Protein AF-0000000084345369 (afdb_homodimer)

Solvent-accessible surface area (backbone atoms only — not comparable to full-atom values): 13793 Å² total; per-residue (Å²): 125,84,72,87,48,38,33,32,24,93,82,71,55,31,24,33,35,44,76,34,81,66,79,72,72,44,30,36,92,88,35,71,42,41,74,62,70,63,39,68,72,66,88,53,90,66,31,53,35,50,36,78,45,79,55,98,72,31,41,37,36,31,27,11,92,52,76,33,64,25,41,86,89,40,24,52,45,35,39,34,40,37,32,70,45,40,32,36,41,37,56,53,54,58,78,43,75,53,57,54,57,43,45,75,48,100,63,44,78,44,30,38,35,34,34,29,78,76,79,42,40,18,28,31,75,54,128,126,83,72,87,48,39,34,33,26,91,82,73,54,32,22,34,35,45,76,35,81,66,79,72,72,43,29,36,92,89,35,70,42,41,74,63,69,63,39,68,72,67,89,52,91,66,33,52,32,50,36,77,46,79,54,97,73,31,42,37,36,31,28,10,93,53,76,32,64,26,42,87,91,40,24,53,45,36,37,35,40,36,31,70,45,41,32,37,42,37,57,54,54,57,77,42,75,53,54,54,57,42,45,74,48,99,63,44,80,44,32,38,35,34,32,30,79,77,78,42,41,17,29,31,74,55,128

Radius of gyration: 18.15 Å; Cα contacts (8 Å, |Δi|>4): 662; chains: 2; bounding box: 48×52×38 Å

Structure (mmCIF, N/CA/C/O backbone):
data_AF-0000000084345369-model_v1
#
loop_
_entity.id
_entity.type
_entity.pdbx_description
1 polymer Desulfoferrodoxin
#
loop_
_atom_site.group_PDB
_atom_site.id
_atom_site.type_symbol
_atom_site.label_atom_id
_atom_site.label_alt_id
_atom_site.label_comp_id
_atom_site.label_asym_id
_atom_site.label_entity_id
_atom_site.label_seq_id
_atom_site.pdbx_PDB_ins_code
_atom_site.Cartn_x
_atom_site.Cartn_y
_atom_site.Cartn_z
_atom_site.occupancy
_atom_site.B_iso_or_equiv
_atom_site.auth_seq_id
_atom_site.auth_comp_id
_atom_site.auth_asym_id
_atom_site.auth_atom_id
_atom_site.pdbx_PDB_model_num
ATOM 1 N N . MET A 1 1 ? -1.072 9.859 -12.82 1 64.44 1 MET A N 1
ATOM 2 C CA . MET A 1 1 ? -1.285 8.594 -12.125 1 64.44 1 MET A CA 1
ATOM 3 C C . MET A 1 1 ? 0.03 8.039 -11.586 1 64.44 1 MET A C 1
ATOM 5 O O . MET A 1 1 ? 1.067 8.148 -12.242 1 64.44 1 MET A O 1
ATOM 9 N N . HIS A 1 2 ? -0.057 7.68 -10.312 1 81.5 2 HIS A N 1
ATOM 10 C CA . HIS A 1 2 ? 1.149 7.109 -9.719 1 81.5 2 HIS A CA 1
ATOM 11 C C . HIS A 1 2 ? 1.437 5.723 -10.281 1 81.5 2 HIS A C 1
ATOM 13 O O . HIS A 1 2 ? 0.518 4.922 -10.469 1 81.5 2 HIS A O 1
ATOM 19 N N . GLU A 1 3 ? 2.625 5.543 -10.68 1 90.19 3 GLU A N 1
ATOM 20 C CA . GLU A 1 3 ? 3.018 4.25 -11.234 1 90.19 3 GLU A CA 1
ATOM 21 C C . GLU A 1 3 ? 3.146 3.197 -10.141 1 90.19 3 GLU A C 1
ATOM 23 O O . GLU A 1 3 ? 3.809 3.428 -9.125 1 90.19 3 GLU A O 1
ATOM 28 N N . LEU A 1 4 ? 2.469 2.113 -10.344 1 97.12 4 LEU A N 1
ATOM 29 C CA . LEU A 1 4 ? 2.525 1 -9.406 1 97.12 4 LEU A CA 1
ATOM 30 C C . LEU A 1 4 ? 3.729 0.108 -9.688 1 97.12 4 LEU A C 1
ATOM 32 O O . LEU A 1 4 ? 3.801 -0.528 -10.742 1 97.12 4 LEU A O 1
ATOM 36 N N . LYS A 1 5 ? 4.703 0.068 -8.75 1 97.75 5 LYS A N 1
ATOM 37 C CA . LYS A 1 5 ? 5.914 -0.728 -8.93 1 97.75 5 LYS A CA 1
ATOM 38 C C . LYS A 1 5 ? 6.27 -1.48 -7.648 1 97.75 5 LYS A C 1
ATOM 40 O O . LYS A 1 5 ? 6.391 -0.877 -6.578 1 97.75 5 LYS A O 1
ATOM 45 N N . PHE A 1 6 ? 6.43 -2.76 -7.797 1 98.62 6 PHE A N 1
ATOM 46 C CA . PHE A 1 6 ? 6.945 -3.607 -6.73 1 98.62 6 PHE A CA 1
ATOM 47 C C . PHE A 1 6 ? 8.383 -4.027 -7.016 1 98.62 6 PHE A C 1
ATOM 49 O O . PHE A 1 6 ? 8.727 -4.348 -8.156 1 98.62 6 PHE A O 1
ATOM 56 N N . TYR A 1 7 ? 9.219 -4 -5.973 1 98.75 7 TYR A N 1
ATOM 57 C CA . TYR A 1 7 ? 10.594 -4.465 -6.113 1 98.75 7 TYR A CA 1
ATOM 58 C C . TYR A 1 7 ? 10.938 -5.492 -5.043 1 98.75 7 TYR A C 1
ATOM 60 O O . TYR A 1 7 ? 10.375 -5.469 -3.947 1 98.75 7 TYR A O 1
ATOM 68 N N . VAL A 1 8 ? 11.867 -6.355 -5.348 1 98.75 8 VAL A N 1
ATOM 69 C CA . VAL A 1 8 ? 12.25 -7.422 -4.434 1 98.75 8 VAL A CA 1
ATOM 70 C C . VAL A 1 8 ? 13.766 -7.602 -4.445 1 98.75 8 VAL A C 1
ATOM 72 O O . VAL A 1 8 ? 14.414 -7.367 -5.469 1 98.75 8 VAL A O 1
ATOM 75 N N . CYS A 1 9 ? 14.312 -7.84 -3.365 1 98.69 9 CYS A N 1
ATOM 76 C CA . CYS A 1 9 ? 15.68 -8.344 -3.291 1 98.69 9 CYS A CA 1
ATOM 77 C C . CYS A 1 9 ? 15.711 -9.867 -3.375 1 98.69 9 CYS A C 1
ATOM 79 O O . CYS A 1 9 ? 15.125 -10.547 -2.529 1 98.69 9 CYS A O 1
ATOM 81 N N . LYS A 1 10 ? 16.344 -10.414 -4.262 1 97.38 10 LYS A N 1
ATOM 82 C CA . LYS A 1 10 ? 16.359 -11.859 -4.477 1 97.38 10 LYS A CA 1
ATOM 83 C C . LYS A 1 10 ? 17.219 -12.562 -3.438 1 97.38 10 LYS A C 1
ATOM 85 O O . LYS A 1 10 ? 17.156 -13.789 -3.305 1 97.38 10 LYS A O 1
ATOM 90 N N . HIS A 1 11 ? 17.984 -11.75 -2.705 1 98.25 11 HIS A N 1
ATOM 91 C CA . HIS A 1 11 ? 18.891 -12.328 -1.718 1 98.25 11 HIS A CA 1
ATOM 92 C C . HIS A 1 11 ? 18.188 -12.508 -0.372 1 98.25 11 HIS A C 1
ATOM 94 O O . HIS A 1 11 ? 18.188 -13.602 0.188 1 98.25 11 HIS A O 1
ATOM 100 N N . CYS A 1 12 ? 17.625 -11.492 0.169 1 98.44 12 CYS A N 1
ATOM 101 C CA . CYS A 1 12 ? 17.094 -11.562 1.529 1 98.44 12 CYS A CA 1
ATOM 102 C C . CYS A 1 12 ? 15.578 -11.625 1.527 1 98.44 12 CYS A C 1
ATOM 104 O O . CYS A 1 12 ? 14.961 -11.93 2.551 1 98.44 12 CYS A O 1
ATOM 106 N N . GLY A 1 13 ? 14.875 -11.211 0.388 1 97.81 13 GLY A N 1
ATOM 107 C CA . GLY A 1 13 ? 13.43 -11.305 0.277 1 97.81 13 GLY A CA 1
ATOM 108 C C . GLY A 1 13 ? 12.719 -10 0.603 1 97.81 13 GLY A C 1
ATOM 109 O O . GLY A 1 13 ? 11.492 -9.93 0.551 1 97.81 13 GLY A O 1
ATOM 110 N N . ASN A 1 14 ? 13.523 -8.938 0.947 1 98.56 14 ASN A N 1
ATOM 111 C CA . ASN A 1 14 ? 12.867 -7.641 1.07 1 98.56 14 ASN A CA 1
ATOM 112 C C . ASN A 1 14 ? 12 -7.332 -0.147 1 98.56 14 ASN A C 1
ATOM 114 O O . ASN A 1 14 ? 12.414 -7.566 -1.284 1 98.56 14 ASN A O 1
ATOM 118 N N . MET A 1 15 ? 10.844 -6.902 0.118 1 98.75 15 MET A N 1
ATOM 119 C CA . MET A 1 15 ? 9.93 -6.48 -0.941 1 98.75 15 MET A CA 1
ATOM 120 C C . MET A 1 15 ? 9.305 -5.129 -0.614 1 98.75 15 MET A C 1
ATOM 122 O O . MET A 1 15 ? 8.859 -4.902 0.512 1 98.75 15 MET A O 1
ATOM 126 N N . VAL A 1 16 ? 9.273 -4.25 -1.644 1 98.75 16 VAL A N 1
ATOM 127 C CA . VAL A 1 16 ? 8.758 -2.91 -1.37 1 98.75 16 VAL A CA 1
ATOM 128 C C . VAL A 1 16 ? 7.785 -2.496 -2.471 1 98.75 16 VAL A C 1
ATOM 130 O O . VAL A 1 16 ? 7.871 -2.982 -3.6 1 98.75 16 VAL A O 1
ATOM 133 N N . LEU A 1 17 ? 6.875 -1.647 -2.098 1 98.75 17 LEU A N 1
ATOM 134 C CA . LEU A 1 17 ? 6.023 -0.864 -2.988 1 98.75 17 LEU A CA 1
ATOM 135 C C . LEU A 1 17 ? 6.5 0.584 -3.059 1 98.75 17 LEU A C 1
ATOM 137 O O . LEU A 1 17 ? 6.688 1.229 -2.025 1 98.75 17 LEU A O 1
ATOM 141 N N . PHE A 1 18 ? 6.738 1.094 -4.238 1 98.5 18 PHE A N 1
ATOM 142 C CA . PHE A 1 18 ? 7.098 2.502 -4.363 1 98.5 18 PHE A CA 1
ATOM 143 C C . PHE A 1 18 ? 5.879 3.391 -4.148 1 98.5 18 PHE A C 1
ATOM 145 O O . PHE A 1 18 ? 4.887 3.281 -4.871 1 98.5 18 PHE A O 1
ATOM 152 N N . ILE A 1 19 ? 5.969 4.23 -3.166 1 98.38 19 ILE A N 1
ATOM 153 C CA . ILE A 1 19 ? 4.957 5.266 -2.959 1 98.38 19 ILE A CA 1
ATOM 154 C C . ILE A 1 19 ? 5.289 6.488 -3.812 1 98.38 19 ILE A C 1
ATOM 156 O O . ILE A 1 19 ? 4.398 7.102 -4.402 1 98.38 19 ILE A O 1
ATOM 160 N N . LYS A 1 20 ? 6.52 6.844 -3.842 1 97.81 20 LYS A N 1
ATOM 161 C CA . LYS A 1 20 ? 7.074 7.844 -4.75 1 97.81 20 LYS A CA 1
ATOM 162 C C . LYS A 1 20 ? 8.328 7.32 -5.445 1 97.81 20 LYS A C 1
ATOM 164 O O . LYS A 1 20 ? 9.281 6.91 -4.781 1 97.81 20 LYS A O 1
ATOM 169 N N . ASN A 1 21 ? 8.32 7.371 -6.746 1 97.56 21 ASN A N 1
ATOM 170 C CA . ASN A 1 21 ? 9.438 6.887 -7.551 1 97.56 21 ASN A CA 1
ATOM 171 C C . ASN A 1 21 ? 10.141 8.031 -8.273 1 97.56 21 ASN A C 1
ATOM 173 O O . ASN A 1 21 ? 9.594 8.609 -9.211 1 97.56 21 ASN A O 1
ATOM 177 N N . SER A 1 22 ? 11.352 8.297 -7.859 1 96.75 22 SER A N 1
ATOM 178 C CA . SER A 1 22 ? 12.109 9.383 -8.461 1 96.75 22 SER A CA 1
ATOM 179 C C . SER A 1 22 ? 13 8.875 -9.594 1 96.75 22 SER A C 1
ATOM 181 O O . SER A 1 22 ? 13.742 9.648 -10.203 1 96.75 22 SER A O 1
ATOM 183 N N . GLY A 1 23 ? 13 7.582 -9.781 1 96.38 23 GLY A N 1
ATOM 184 C CA . GLY A 1 23 ? 13.742 7.008 -10.891 1 96.38 23 GLY A CA 1
ATOM 185 C C . GLY A 1 23 ? 15.109 6.492 -10.492 1 96.38 23 GLY A C 1
ATOM 186 O O . GLY A 1 23 ? 15.836 5.926 -11.32 1 96.38 23 GLY A O 1
ATOM 187 N N . VAL A 1 24 ? 15.531 6.664 -9.297 1 98 24 VAL A N 1
ATOM 188 C CA . VAL A 1 24 ? 16.828 6.18 -8.812 1 98 24 VAL A CA 1
ATOM 189 C C . VAL A 1 24 ? 16.688 4.742 -8.32 1 98 24 VAL A C 1
ATOM 191 O O . VAL A 1 24 ? 15.805 4.441 -7.512 1 98 24 VAL A O 1
ATOM 194 N N . PRO A 1 25 ? 17.531 3.922 -8.734 1 98.31 25 PRO A N 1
ATOM 195 C CA . PRO A 1 25 ? 17.453 2.531 -8.281 1 98.31 25 PRO A CA 1
ATOM 196 C C . PRO A 1 25 ? 17.734 2.375 -6.793 1 98.31 25 PRO A C 1
ATOM 198 O O . PRO A 1 25 ? 18.594 3.072 -6.254 1 98.31 25 PRO A O 1
ATOM 201 N N . ILE A 1 26 ? 17.031 1.487 -6.164 1 98.62 26 ILE A N 1
ATOM 202 C CA . ILE A 1 26 ? 17.297 1.199 -4.758 1 98.62 26 ILE A CA 1
ATOM 203 C C . ILE A 1 26 ? 18.094 -0.102 -4.641 1 98.62 26 ILE A C 1
ATOM 205 O O . ILE A 1 26 ? 17.891 -1.033 -5.426 1 98.62 26 ILE A O 1
ATOM 209 N N . VAL A 1 27 ? 18.984 -0.14 -3.648 1 98.88 27 VAL A N 1
ATOM 210 C CA . VAL A 1 27 ? 19.938 -1.231 -3.467 1 98.88 27 VAL A CA 1
ATOM 211 C C . VAL A 1 27 ? 19.625 -1.972 -2.166 1 98.88 27 VAL A C 1
ATOM 213 O O . VAL A 1 27 ? 19.328 -1.349 -1.146 1 98.88 27 VAL A O 1
ATOM 216 N N . CYS A 1 28 ? 19.656 -3.279 -2.174 1 98.75 28 CYS A N 1
ATOM 217 C CA . CYS A 1 28 ? 19.578 -4.184 -1.031 1 98.75 28 CYS A CA 1
ATOM 218 C C . CYS A 1 28 ? 20.562 -5.336 -1.178 1 98.75 28 CYS A C 1
ATOM 220 O O . CYS A 1 28 ? 20.656 -5.938 -2.248 1 98.75 28 CYS A O 1
ATOM 222 N N . CYS A 1 29 ? 21.281 -5.609 -0.115 1 98.56 29 CYS A N 1
ATOM 223 C CA . CYS A 1 29 ? 22.266 -6.684 -0.079 1 98.56 29 CYS A CA 1
ATOM 224 C C . CYS A 1 29 ? 23.328 -6.492 -1.161 1 98.56 29 CYS A C 1
ATOM 226 O O . CYS A 1 29 ? 23.766 -7.461 -1.786 1 98.56 29 CYS A O 1
ATOM 228 N N . GLY A 1 30 ? 23.547 -5.266 -1.492 1 97.94 30 GLY A N 1
ATOM 229 C CA . GLY A 1 30 ? 24.672 -4.953 -2.369 1 97.94 30 GLY A CA 1
ATOM 230 C C . GLY A 1 30 ? 24.297 -4.957 -3.84 1 97.94 30 GLY A C 1
ATOM 231 O O . GLY A 1 30 ? 25.141 -4.715 -4.703 1 97.94 30 GLY A O 1
ATOM 232 N N . GLU A 1 31 ? 23.094 -5.191 -4.152 1 98.5 31 GLU A N 1
ATOM 233 C CA . GLU A 1 31 ? 22.641 -5.227 -5.539 1 98.5 31 GLU A CA 1
ATOM 234 C C . GLU A 1 31 ? 21.359 -4.41 -5.727 1 98.5 31 GLU A C 1
ATOM 236 O O . GLU A 1 31 ? 20.625 -4.168 -4.77 1 98.5 31 GLU A O 1
ATOM 241 N N . ASN A 1 32 ? 21.141 -4 -6.957 1 98.69 32 ASN A N 1
ATOM 242 C CA . ASN A 1 32 ? 19.859 -3.373 -7.262 1 98.69 32 ASN A CA 1
ATOM 243 C C . ASN A 1 32 ? 18.688 -4.316 -6.984 1 98.69 32 ASN A C 1
ATOM 245 O O . ASN A 1 32 ? 18.734 -5.488 -7.359 1 98.69 32 ASN A O 1
ATOM 249 N N . MET A 1 33 ? 17.75 -3.787 -6.285 1 98.81 33 MET A N 1
ATOM 250 C CA . MET A 1 33 ? 16.516 -4.574 -6.188 1 98.81 33 MET A CA 1
ATOM 251 C C . MET A 1 33 ? 15.875 -4.738 -7.559 1 98.81 33 MET A C 1
ATOM 253 O O . MET A 1 33 ? 16.078 -3.912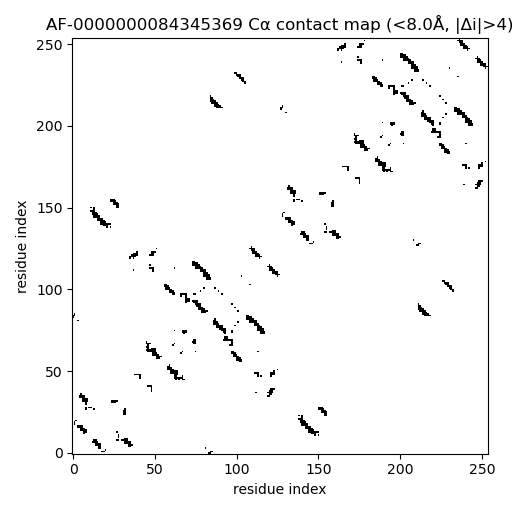 -8.445 1 98.81 33 MET A O 1
ATOM 257 N N . VAL A 1 34 ? 15.078 -5.785 -7.719 1 98.56 34 VAL A N 1
ATOM 258 C CA . VAL A 1 34 ? 14.516 -6.133 -9.016 1 98.56 34 VAL A CA 1
ATOM 259 C C . VAL A 1 34 ? 13.023 -5.797 -9.039 1 98.56 34 VAL A C 1
ATOM 261 O O . VAL A 1 34 ? 12.297 -6.125 -8.102 1 98.56 34 VAL A O 1
ATOM 264 N N . GLU A 1 35 ? 12.609 -5.137 -10.141 1 98.31 35 GLU A N 1
ATOM 265 C CA . GLU A 1 35 ? 11.18 -4.879 -10.312 1 98.31 35 GLU A CA 1
ATOM 266 C C . GLU A 1 35 ? 10.406 -6.18 -10.523 1 98.31 35 GLU A C 1
ATOM 268 O O . GLU A 1 35 ? 10.836 -7.039 -11.297 1 98.31 35 GLU A O 1
ATOM 273 N N . LEU A 1 36 ? 9.359 -6.348 -9.789 1 97.94 36 LEU A N 1
ATOM 274 C CA . LEU A 1 36 ? 8.438 -7.441 -10.078 1 97.94 36 LEU A CA 1
ATOM 275 C C . LEU A 1 36 ? 7.508 -7.078 -11.234 1 97.94 36 LEU A C 1
ATOM 277 O O . LEU A 1 36 ? 6.723 -6.133 -11.125 1 97.94 36 LEU A O 1
ATOM 281 N N . VAL A 1 37 ? 7.555 -7.836 -12.289 1 96.62 37 VAL A N 1
ATOM 282 C CA . VAL A 1 37 ? 6.699 -7.617 -13.453 1 96.62 37 VAL A CA 1
ATOM 283 C C . VAL A 1 37 ? 5.613 -8.695 -13.5 1 96.62 37 VAL A C 1
ATOM 285 O O . VAL A 1 37 ? 5.918 -9.891 -13.477 1 96.62 37 VAL A O 1
ATOM 288 N N . ALA A 1 38 ? 4.41 -8.219 -13.609 1 96.38 38 ALA A N 1
ATOM 289 C CA . ALA A 1 38 ? 3.277 -9.133 -13.5 1 96.38 38 ALA A CA 1
ATOM 290 C C . ALA A 1 38 ? 3.072 -9.906 -14.805 1 96.38 38 ALA A C 1
ATOM 292 O O . ALA A 1 38 ? 3.209 -9.336 -15.891 1 96.38 38 ALA A O 1
ATOM 293 N N . ASP A 1 39 ? 2.734 -11.133 -14.641 1 91.31 39 ASP A N 1
ATOM 294 C CA . ASP A 1 39 ? 2.238 -11.945 -15.75 1 91.31 39 ASP A CA 1
ATOM 295 C C . ASP A 1 39 ? 0.712 -11.992 -15.75 1 91.31 39 ASP A C 1
ATOM 297 O O . ASP A 1 39 ? 0.081 -11.93 -14.695 1 91.31 39 ASP A O 1
ATOM 301 N N . SER A 1 40 ? 0.136 -12.055 -16.953 1 85 40 SER A N 1
ATOM 302 C CA . SER A 1 40 ? -1.321 -12.062 -17.047 1 85 40 SER A CA 1
ATOM 303 C C . SER A 1 40 ? -1.832 -13.344 -17.688 1 85 40 SER A C 1
ATOM 305 O O . SER A 1 40 ? -3.041 -13.531 -17.844 1 85 40 SER A O 1
ATOM 307 N N . THR A 1 41 ? -0.904 -14.164 -18.094 1 80.81 41 THR A N 1
ATOM 308 C CA . THR A 1 41 ? -1.308 -15.422 -18.719 1 80.81 41 THR A CA 1
ATOM 309 C C . THR A 1 41 ? -0.662 -16.609 -18.016 1 80.81 41 THR A C 1
ATOM 311 O O . THR A 1 41 ? 0.54 -16.594 -17.734 1 80.81 41 THR A O 1
ATOM 314 N N . ASP A 1 42 ? -1.609 -17.453 -17.641 1 72.94 42 ASP A N 1
ATOM 315 C CA . ASP A 1 42 ? -1.14 -18.625 -16.922 1 72.94 42 ASP A CA 1
ATOM 316 C C . ASP A 1 42 ? -1.063 -19.844 -17.844 1 72.94 42 ASP A C 1
ATOM 318 O O . ASP A 1 42 ? -2.092 -20.344 -18.297 1 72.94 42 ASP A O 1
ATOM 322 N N . ALA A 1 43 ? 0.106 -20.25 -18.156 1 68.06 43 ALA A N 1
ATOM 323 C CA . ALA A 1 43 ? 0.26 -21.438 -19 1 68.06 43 ALA A CA 1
ATOM 324 C C . ALA A 1 43 ? 0.47 -22.688 -18.141 1 68.06 43 ALA A C 1
ATOM 326 O O . ALA A 1 43 ? 0.397 -23.812 -18.641 1 68.06 43 ALA A O 1
ATOM 327 N N . SER A 1 44 ? 0.428 -22.5 -16.922 1 68.31 44 SER A N 1
ATOM 328 C CA . SER A 1 44 ? 0.741 -23.625 -16.047 1 68.31 44 SER A CA 1
ATOM 329 C C . SER A 1 44 ? -0.525 -24.344 -15.609 1 68.31 44 SER A C 1
ATOM 331 O O . SER A 1 44 ? -1.637 -23.875 -15.859 1 68.31 44 SER A O 1
ATOM 333 N N . ILE A 1 45 ? -0.327 -25.469 -15.125 1 70.19 45 ILE A N 1
ATOM 334 C CA . ILE A 1 45 ? -1.415 -26.234 -14.531 1 70.19 45 ILE A CA 1
ATOM 335 C C . ILE A 1 45 ? -2.033 -25.453 -13.383 1 70.19 45 ILE A C 1
ATOM 337 O O . ILE A 1 45 ? -3.258 -25.344 -13.281 1 70.19 45 ILE A O 1
ATOM 341 N N . GLU A 1 46 ? -1.125 -24.953 -12.602 1 75.06 46 GLU A N 1
ATOM 342 C CA . GLU A 1 46 ? -1.623 -24.078 -11.539 1 75.06 46 GLU A CA 1
ATOM 343 C C . GLU A 1 46 ? -1.978 -22.703 -12.078 1 75.06 46 GLU A C 1
ATOM 345 O O . GLU A 1 46 ? -1.256 -22.156 -12.906 1 75.06 46 GLU A O 1
ATOM 350 N N . LYS A 1 47 ? -3.146 -22.297 -11.555 1 87.81 47 LYS A N 1
ATOM 351 C CA . LYS A 1 47 ? -3.631 -21 -12.031 1 87.81 47 LYS A CA 1
ATOM 352 C C . LYS A 1 47 ? -3.285 -19.891 -11.047 1 87.81 47 LYS A C 1
ATOM 354 O O . LYS A 1 47 ? -3.434 -20.047 -9.836 1 87.81 47 LYS A O 1
ATOM 359 N N . HIS A 1 48 ? -2.828 -18.75 -11.523 1 94.75 48 HIS A N 1
ATOM 360 C CA . HIS A 1 48 ? -2.357 -17.656 -10.688 1 94.75 48 HIS A CA 1
ATOM 361 C C . HIS A 1 48 ? -3.123 -16.359 -10.969 1 94.75 48 HIS A C 1
ATOM 363 O O . HIS A 1 48 ? -3.102 -15.43 -10.172 1 94.75 48 HIS A O 1
ATOM 369 N N . VAL A 1 49 ? -3.703 -16.266 -12.125 1 96.69 49 VAL A N 1
ATOM 370 C CA . VAL A 1 49 ? -4.336 -15.023 -12.539 1 96.69 49 VAL A CA 1
ATOM 371 C C . VAL A 1 49 ? -5.57 -14.766 -11.68 1 96.69 49 VAL A C 1
ATOM 373 O O . VAL A 1 49 ? -6.402 -15.656 -11.492 1 96.69 49 VAL A O 1
ATOM 376 N N . PRO A 1 50 ? -5.715 -13.664 -11.125 1 97.81 50 PRO A N 1
ATOM 377 C CA . PRO A 1 50 ? -6.895 -13.359 -10.312 1 97.81 50 PRO A CA 1
ATOM 378 C C . PRO A 1 50 ? -8.203 -13.531 -11.086 1 97.81 50 PRO A C 1
ATOM 380 O O . PRO A 1 50 ? -8.312 -13.07 -12.227 1 97.81 50 PRO A O 1
ATOM 383 N N . ASP A 1 51 ? -9.117 -14.211 -10.539 1 97.19 51 ASP A N 1
ATOM 384 C CA . ASP A 1 51 ? -10.508 -14.273 -10.984 1 97.19 51 ASP A CA 1
ATOM 385 C C . ASP A 1 51 ? -11.367 -13.273 -10.219 1 97.19 51 ASP A C 1
ATOM 387 O O . ASP A 1 51 ? -11.531 -13.398 -9 1 97.19 51 ASP A O 1
ATOM 391 N N . ILE A 1 52 ? -11.969 -12.305 -10.93 1 97.81 52 ILE A N 1
ATOM 392 C CA . ILE A 1 52 ? -12.594 -11.156 -10.273 1 97.81 52 ILE A CA 1
ATOM 393 C C . ILE A 1 52 ? -14.094 -11.172 -10.531 1 97.81 52 ILE A C 1
ATOM 395 O O . ILE A 1 52 ? -14.539 -11.289 -11.68 1 97.81 52 ILE A O 1
ATOM 399 N N . LYS A 1 53 ? -14.82 -11.078 -9.5 1 97.44 53 LYS A N 1
ATOM 400 C CA . LYS A 1 53 ? -16.266 -10.922 -9.562 1 97.44 53 LYS A CA 1
ATOM 401 C C . LYS A 1 53 ? -16.719 -9.703 -8.758 1 97.44 53 LYS A C 1
ATOM 403 O O . LYS A 1 53 ? -16.344 -9.539 -7.598 1 97.44 53 LYS A O 1
ATOM 408 N N . ILE A 1 54 ? -17.531 -8.859 -9.383 1 97 54 ILE A N 1
ATOM 409 C CA . ILE A 1 54 ? -18.047 -7.676 -8.695 1 97 54 ILE A CA 1
ATOM 410 C C . ILE A 1 54 ? -19.547 -7.824 -8.453 1 97 54 ILE A C 1
ATOM 412 O O . ILE A 1 54 ? -20.328 -7.953 -9.406 1 97 54 ILE A O 1
ATOM 416 N N . GLU A 1 55 ? -19.828 -7.836 -7.211 1 96.19 55 GLU A N 1
ATOM 417 C CA . GLU A 1 55 ? -21.234 -7.969 -6.809 1 96.19 55 GLU A CA 1
ATOM 418 C C . GLU A 1 55 ? -21.594 -6.969 -5.715 1 96.19 55 GLU A C 1
ATOM 420 O O . GLU A 1 55 ? -20.953 -6.938 -4.66 1 96.19 55 GLU A O 1
ATOM 425 N N . ASP A 1 56 ? -22.672 -6.125 -5.914 1 94 56 ASP A N 1
ATOM 426 C CA . ASP A 1 56 ? -23.188 -5.184 -4.93 1 94 56 ASP A CA 1
ATOM 427 C C . ASP A 1 56 ? -22.078 -4.293 -4.379 1 94 56 ASP A C 1
ATOM 429 O O . ASP A 1 56 ? -21.938 -4.141 -3.164 1 94 56 ASP A O 1
ATOM 433 N N . GLY A 1 57 ? -21.125 -3.92 -5.176 1 92.94 57 GLY A N 1
ATOM 434 C CA . GLY A 1 57 ? -20.078 -2.979 -4.801 1 92.94 57 GLY A CA 1
ATOM 435 C C . GLY A 1 57 ? -18.875 -3.648 -4.18 1 92.94 57 GLY A C 1
ATOM 436 O O . GLY A 1 57 ? -17.922 -2.973 -3.783 1 92.94 57 GLY A O 1
ATOM 437 N N . VAL A 1 58 ? -18.984 -4.949 -4.09 1 97.69 58 VAL A N 1
ATOM 438 C CA . VAL A 1 58 ? -17.875 -5.695 -3.512 1 97.69 58 VAL A CA 1
ATOM 439 C C . VAL A 1 58 ? -17.094 -6.402 -4.617 1 97.69 58 VAL A C 1
ATOM 441 O O . VAL A 1 58 ? -17.688 -7.008 -5.512 1 97.69 58 VAL A O 1
ATOM 444 N N . ILE A 1 59 ? -15.789 -6.281 -4.586 1 98.5 59 ILE A N 1
ATOM 445 C CA . ILE A 1 59 ? -14.875 -6.926 -5.523 1 98.5 59 ILE A CA 1
ATOM 446 C C . ILE A 1 59 ? -14.352 -8.227 -4.922 1 98.5 59 ILE A C 1
ATOM 448 O O . ILE A 1 59 ? -13.469 -8.211 -4.062 1 98.5 59 ILE A O 1
ATOM 452 N N . HIS A 1 60 ? -14.914 -9.312 -5.348 1 98.5 60 HIS A N 1
ATOM 453 C CA . HIS A 1 60 ? -14.461 -10.617 -4.891 1 98.5 60 HIS A CA 1
ATOM 454 C C . HIS A 1 60 ? -13.336 -11.148 -5.773 1 98.5 60 HIS A C 1
ATOM 456 O O . HIS A 1 60 ? -13.469 -11.188 -7 1 98.5 60 HIS A O 1
ATOM 462 N N . VAL A 1 61 ? -12.242 -11.562 -5.109 1 98.62 61 VAL A N 1
ATOM 463 C CA . VAL A 1 61 ? -11.078 -12.016 -5.855 1 98.62 61 VAL A CA 1
ATOM 464 C C . VAL A 1 61 ? -10.695 -13.422 -5.418 1 98.62 61 VAL A C 1
ATOM 466 O O . VAL A 1 61 ? -10.516 -13.688 -4.227 1 98.62 61 VAL A O 1
ATOM 469 N N . GLN A 1 62 ? -10.633 -14.281 -6.312 1 98.31 62 GLN A N 1
ATOM 470 C CA . GLN A 1 62 ? -10.039 -15.602 -6.133 1 98.31 62 GLN A CA 1
ATOM 471 C C . GLN A 1 62 ? -8.812 -15.781 -7.027 1 98.31 62 GLN A C 1
ATOM 473 O O . GLN A 1 62 ? -8.844 -15.406 -8.203 1 98.31 62 GLN A O 1
ATOM 478 N N . ILE A 1 63 ? -7.754 -16.297 -6.43 1 98.12 63 ILE A N 1
ATOM 479 C CA . ILE A 1 63 ? -6.57 -16.469 -7.27 1 98.12 63 ILE A CA 1
ATOM 480 C C . ILE A 1 63 ? -6.605 -17.844 -7.941 1 98.12 63 ILE A C 1
ATOM 482 O O . ILE A 1 63 ? -6.492 -18.875 -7.273 1 98.12 63 ILE A O 1
ATOM 486 N N . GLY A 1 64 ? -6.797 -17.719 -9.281 1 95.19 64 GLY A N 1
ATOM 487 C CA . GLY A 1 64 ? -6.93 -18.906 -10.102 1 95.19 64 GLY A CA 1
ATOM 488 C C . GLY A 1 64 ? -8.367 -19.266 -10.422 1 95.19 64 GLY A C 1
ATOM 489 O O . GLY A 1 64 ? -9.234 -19.219 -9.547 1 95.19 64 GLY A O 1
ATOM 490 N N . SER A 1 65 ? -8.602 -19.609 -11.711 1 89.69 65 SER A N 1
ATOM 491 C CA . SER A 1 65 ? -9.914 -20.172 -12.023 1 89.69 65 SER A CA 1
ATOM 492 C C . SER A 1 65 ? -10.188 -21.422 -11.195 1 89.69 65 SER A C 1
ATOM 494 O O . SER A 1 65 ? -11.328 -21.688 -10.812 1 89.69 65 SER A O 1
ATOM 496 N N . THR A 1 66 ? -9.133 -22.172 -11.055 1 92 66 THR A N 1
ATOM 497 C CA . THR A 1 66 ? -9.055 -23.141 -9.969 1 92 66 THR A CA 1
ATOM 498 C C . THR A 1 66 ? -8.18 -22.625 -8.836 1 92 66 THR A C 1
ATOM 500 O O . THR A 1 66 ? -7.098 -22.094 -9.07 1 92 66 THR A O 1
ATOM 503 N N . PRO A 1 67 ? -8.695 -22.797 -7.652 1 95.44 67 PRO A N 1
ATOM 504 C CA . PRO A 1 67 ? -7.977 -22.156 -6.535 1 95.44 67 PRO A CA 1
ATOM 505 C C . PRO A 1 67 ? -6.508 -22.562 -6.48 1 95.44 67 PRO A C 1
ATOM 507 O O . PRO A 1 67 ? -6.188 -23.75 -6.496 1 95.44 67 PRO A O 1
ATOM 510 N N . HIS A 1 68 ? -5.688 -21.609 -6.461 1 97.06 68 HIS A N 1
ATOM 511 C CA . HIS A 1 68 ? -4.254 -21.812 -6.309 1 97.06 68 HIS A CA 1
ATOM 512 C C . HIS A 1 68 ? -3.934 -22.547 -5.012 1 97.06 68 HIS A C 1
ATOM 514 O O . HIS A 1 68 ? -4.598 -22.328 -3.994 1 97.06 68 HIS A O 1
ATOM 520 N N . PRO A 1 69 ? -2.873 -23.344 -4.988 1 96.38 69 PRO A N 1
ATOM 521 C CA . PRO A 1 69 ? -2.453 -23.984 -3.738 1 96.38 69 PRO A CA 1
ATOM 522 C C . PRO A 1 69 ? -2.146 -22.969 -2.633 1 96.38 69 PRO A C 1
ATOM 524 O O . PRO A 1 69 ? -1.639 -21.875 -2.912 1 96.38 69 PRO A O 1
ATOM 527 N N . MET A 1 70 ? -2.35 -23.344 -1.35 1 98.44 70 MET A N 1
ATOM 528 C CA . MET A 1 70 ? -2.119 -22.5 -0.186 1 98.44 70 MET A CA 1
ATOM 529 C C . MET A 1 70 ? -1.454 -23.281 0.939 1 98.44 70 MET A C 1
ATOM 531 O O . MET A 1 70 ? -1.802 -23.109 2.109 1 98.44 70 MET A O 1
ATOM 535 N N . ILE A 1 71 ? -0.539 -23.953 0.556 1 97.88 71 ILE A N 1
ATOM 536 C CA . ILE A 1 71 ? 0.241 -24.641 1.569 1 97.88 71 ILE A CA 1
ATOM 537 C C . ILE A 1 71 ? 1.444 -23.797 1.973 1 97.88 71 ILE A C 1
ATOM 539 O O . ILE A 1 71 ? 1.832 -22.875 1.251 1 97.88 71 ILE A O 1
ATOM 543 N N . GLU A 1 72 ? 2.08 -24.047 3.066 1 98 72 GLU A N 1
ATOM 544 C CA . GLU A 1 72 ? 3.146 -23.219 3.641 1 98 72 GLU A CA 1
ATOM 545 C C . GLU A 1 72 ? 4.285 -23.031 2.645 1 98 72 GLU A C 1
ATOM 547 O O . GLU A 1 72 ? 4.859 -21.938 2.562 1 98 72 GLU A O 1
ATOM 552 N N . GLU A 1 73 ? 4.551 -24.078 1.855 1 97.56 73 GLU A N 1
ATOM 553 C CA . GLU A 1 73 ? 5.684 -24.031 0.935 1 97.56 73 GLU A CA 1
ATOM 554 C C . GLU A 1 73 ? 5.316 -23.297 -0.355 1 97.56 73 GLU A C 1
ATOM 556 O O . GLU A 1 73 ? 6.199 -22.906 -1.122 1 97.56 73 GLU A O 1
ATOM 561 N N . HIS A 1 74 ? 4.066 -23.203 -0.625 1 97.12 74 HIS A N 1
ATOM 562 C CA . HIS A 1 74 ? 3.568 -22.641 -1.874 1 97.12 74 HIS A CA 1
ATOM 563 C C . HIS A 1 74 ? 2.197 -22 -1.682 1 97.12 74 HIS A C 1
ATOM 565 O O . HIS A 1 74 ? 1.191 -22.703 -1.56 1 97.12 74 HIS A O 1
ATOM 571 N N . TYR A 1 75 ? 2.152 -20.656 -1.646 1 98.12 75 TYR A N 1
ATOM 572 C CA . TYR A 1 75 ? 0.873 -19.984 -1.432 1 98.12 75 TYR A CA 1
ATOM 573 C C . TYR A 1 75 ? 0.903 -18.562 -1.966 1 98.12 75 TYR A C 1
ATOM 575 O O . TYR A 1 75 ? 1.971 -18.031 -2.291 1 98.12 75 TYR A O 1
ATOM 583 N N . ILE A 1 76 ? -0.251 -17.984 -2.17 1 98.44 76 ILE A N 1
ATOM 584 C CA . ILE A 1 76 ? -0.4 -16.562 -2.465 1 98.44 76 ILE A CA 1
ATOM 585 C C . ILE A 1 76 ? -0.146 -15.75 -1.202 1 98.44 76 ILE A C 1
ATOM 587 O O . ILE A 1 76 ? -0.87 -15.883 -0.213 1 98.44 76 ILE A O 1
ATOM 591 N N . VAL A 1 77 ? 0.812 -14.906 -1.289 1 98.56 77 VAL A N 1
ATOM 592 C CA . VAL A 1 77 ? 1.271 -14.203 -0.095 1 98.56 77 VAL A CA 1
ATOM 593 C C . VAL A 1 77 ? 0.431 -12.945 0.121 1 98.56 77 VAL A C 1
ATOM 595 O O . VAL A 1 77 ? 0.073 -12.617 1.254 1 98.56 77 VAL A O 1
ATOM 598 N N . TRP A 1 78 ? 0.178 -12.227 -0.892 1 98.75 78 TRP A N 1
ATOM 599 C CA . TRP A 1 78 ? -0.631 -11.016 -0.783 1 98.75 78 TRP A CA 1
ATOM 600 C C . TRP A 1 78 ? -1.353 -10.727 -2.094 1 98.75 78 TRP A C 1
ATOM 602 O O . TRP A 1 78 ? -0.972 -11.242 -3.148 1 98.75 78 TRP A O 1
ATOM 612 N N . ILE A 1 79 ? -2.449 -10.031 -2.01 1 98.88 79 ILE A N 1
ATOM 613 C CA . ILE A 1 79 ? -3.24 -9.508 -3.117 1 98.88 79 ILE A CA 1
ATOM 614 C C . ILE A 1 79 ? -3.311 -7.98 -3.023 1 98.88 79 ILE A C 1
ATOM 616 O O . ILE A 1 79 ? -3.477 -7.43 -1.933 1 98.88 79 ILE A O 1
ATOM 620 N N . TYR A 1 80 ? -3.102 -7.348 -4.145 1 98.88 80 TYR A N 1
ATOM 621 C CA . TYR A 1 80 ? -3.133 -5.895 -4.207 1 98.88 80 TYR A CA 1
ATOM 622 C C . TYR A 1 80 ? -4.164 -5.414 -5.223 1 98.88 80 TYR A C 1
ATOM 624 O O . TYR A 1 80 ? -4.141 -5.828 -6.387 1 98.88 80 TYR A O 1
ATOM 632 N N . LEU A 1 81 ? -5.105 -4.578 -4.785 1 98.88 81 LEU A N 1
ATOM 633 C CA . LEU A 1 81 ? -6.027 -3.895 -5.688 1 98.88 81 LEU A CA 1
ATOM 634 C C . LEU A 1 81 ? -5.496 -2.518 -6.07 1 98.88 81 LEU A C 1
ATOM 636 O O . LEU A 1 81 ? -5.348 -1.645 -5.211 1 98.88 81 LEU A O 1
ATOM 640 N N . GLN A 1 82 ? -5.191 -2.346 -7.281 1 98.69 82 GLN A N 1
ATOM 641 C CA . GLN A 1 82 ? -4.848 -1.027 -7.805 1 98.69 82 GLN A CA 1
ATOM 642 C C . GLN A 1 82 ? -6.105 -0.2 -8.07 1 98.69 82 GLN A C 1
ATOM 644 O O . GLN A 1 82 ? -7.07 -0.697 -8.656 1 98.69 82 GLN A O 1
ATOM 649 N N . THR A 1 83 ? -6.086 1.026 -7.609 1 98.44 83 THR A N 1
ATOM 650 C CA . THR A 1 83 ? -7.172 1.953 -7.906 1 98.44 83 THR A CA 1
ATOM 651 C C . THR A 1 83 ? -6.633 3.221 -8.562 1 98.44 83 THR A C 1
ATOM 653 O O . THR A 1 83 ? -5.422 3.404 -8.672 1 98.44 83 THR A O 1
ATOM 656 N N . GLU A 1 84 ? -7.48 4.051 -9.039 1 97.75 84 GLU A N 1
ATOM 657 C CA . GLU A 1 84 ? -7.098 5.316 -9.664 1 97.75 84 GLU A CA 1
ATOM 658 C C . GLU A 1 84 ? -6.324 6.199 -8.695 1 97.75 84 GLU A C 1
ATOM 660 O O . GLU A 1 84 ? -5.414 6.926 -9.094 1 97.75 84 GLU A O 1
ATOM 665 N N . LYS A 1 85 ? -6.664 6.145 -7.402 1 97.62 85 LYS A N 1
ATOM 666 C CA . LYS A 1 85 ? -6.09 7.07 -6.426 1 97.62 85 LYS A CA 1
ATOM 667 C C . LYS A 1 85 ? -5.059 6.371 -5.547 1 97.62 85 LYS A C 1
ATOM 669 O O . LYS A 1 85 ? -4.586 6.941 -4.562 1 97.62 85 LYS A O 1
ATOM 674 N N . GLY A 1 86 ? -4.766 5.109 -5.793 1 98.38 86 GLY A N 1
ATOM 675 C CA . GLY A 1 86 ? -3.842 4.359 -4.961 1 98.38 86 GLY A CA 1
ATOM 676 C C . GLY A 1 86 ? -4.055 2.857 -5.035 1 98.38 86 GLY A C 1
ATOM 677 O O . GLY A 1 86 ? -4.008 2.271 -6.121 1 98.38 86 GLY A O 1
ATOM 678 N N . GLY A 1 87 ? -4.387 2.305 -3.789 1 98.62 87 GLY A N 1
ATOM 679 C CA . GLY A 1 87 ? -4.621 0.869 -3.816 1 98.62 87 GLY A CA 1
ATOM 680 C C . GLY A 1 87 ? -4.809 0.27 -2.436 1 98.62 87 GLY A C 1
ATOM 681 O O . GLY A 1 87 ? -4.832 0.993 -1.438 1 98.62 87 GLY A O 1
ATOM 682 N N . GLN A 1 88 ? -5.078 -1.043 -2.422 1 98.88 88 GLN A N 1
ATOM 683 C CA . GLN A 1 88 ? -5.324 -1.8 -1.198 1 98.88 88 GLN A CA 1
ATOM 684 C C . GLN A 1 88 ? -4.492 -3.078 -1.166 1 98.88 88 GLN A C 1
ATOM 686 O O . GLN A 1 88 ? -4.465 -3.832 -2.141 1 98.88 88 GLN A O 1
ATOM 691 N N . LEU A 1 89 ? -3.832 -3.291 -0.078 1 98.81 89 LEU A N 1
ATOM 692 C CA . LEU A 1 89 ? -3.01 -4.477 0.13 1 98.81 89 LEU A CA 1
ATOM 693 C C . LEU A 1 89 ? -3.629 -5.387 1.186 1 98.81 89 LEU A C 1
ATOM 695 O O . LEU A 1 89 ? -4.023 -4.926 2.258 1 98.81 89 LEU A O 1
ATOM 699 N N . LYS A 1 90 ? -3.783 -6.668 0.886 1 98.75 90 LYS A N 1
ATOM 700 C CA . LYS A 1 90 ? -4.184 -7.668 1.872 1 98.75 90 LYS A CA 1
ATOM 701 C C . LYS A 1 90 ? -3.242 -8.867 1.849 1 98.75 90 LYS A C 1
ATOM 703 O O . LYS A 1 90 ? -3.023 -9.469 0.796 1 98.75 90 LYS A O 1
ATOM 708 N N . TYR A 1 91 ? -2.77 -9.156 2.986 1 98.69 91 TYR A N 1
ATOM 709 C CA . TYR A 1 91 ? -1.96 -10.359 3.139 1 98.69 91 TYR A CA 1
ATOM 710 C C . TYR A 1 91 ? -2.842 -11.586 3.332 1 98.69 91 TYR A C 1
ATOM 712 O O . TYR A 1 91 ? -3.908 -11.508 3.943 1 98.69 91 TYR A O 1
ATOM 720 N N . LEU A 1 92 ? -2.395 -12.711 2.797 1 98.38 92 LEU A N 1
ATOM 721 C CA . LEU A 1 92 ? -3.041 -14 3.031 1 98.38 92 LEU A CA 1
ATOM 722 C C . LEU A 1 92 ? -2.145 -14.914 3.857 1 98.38 92 LEU A C 1
ATOM 724 O O . LEU A 1 92 ? -0.974 -14.602 4.086 1 98.38 92 LEU A O 1
ATOM 728 N N . ASN A 1 93 ? -2.709 -15.961 4.32 1 97.5 93 ASN A N 1
ATOM 729 C CA . ASN A 1 93 ? -1.986 -16.984 5.086 1 97.5 93 ASN A CA 1
ATOM 730 C C . ASN A 1 93 ? -2.096 -18.359 4.434 1 97.5 93 ASN A C 1
ATOM 732 O O . ASN A 1 93 ? -3.125 -18.688 3.842 1 97.5 93 ASN A O 1
ATOM 736 N N . PRO A 1 94 ? -1.026 -19.078 4.586 1 98.06 94 PRO A N 1
ATOM 737 C CA . PRO A 1 94 ? -1.167 -20.453 4.121 1 98.06 94 PRO A CA 1
ATOM 738 C C . PRO A 1 94 ? -2.301 -21.203 4.824 1 98.06 94 PRO A C 1
ATOM 740 O O . PRO A 1 94 ? -2.717 -20.812 5.918 1 98.06 94 PRO A O 1
ATOM 743 N N . ASN A 1 95 ? -2.822 -22.188 4.148 1 97.75 95 ASN A N 1
ATOM 744 C CA . ASN A 1 95 ? -3.873 -23.062 4.676 1 97.75 95 ASN A CA 1
ATOM 745 C C . ASN A 1 95 ? -5.211 -22.328 4.75 1 97.75 95 ASN A C 1
ATOM 747 O O . ASN A 1 95 ? -6.09 -22.719 5.523 1 97.75 95 ASN A O 1
ATOM 751 N N . LYS A 1 96 ? -5.371 -21.266 4.156 1 97.62 96 LYS A N 1
ATOM 752 C CA . LYS A 1 96 ? -6.621 -20.562 3.908 1 97.62 96 LYS A CA 1
ATOM 753 C C . LYS A 1 96 ? -6.891 -20.422 2.412 1 97.62 96 LYS A C 1
ATOM 755 O O . LYS A 1 96 ? -5.996 -20.641 1.594 1 97.62 96 LYS A O 1
ATOM 760 N N . GLU A 1 97 ? -8.086 -20.156 2.09 1 97.88 97 GLU A N 1
ATOM 761 C CA . GLU A 1 97 ? -8.422 -20.016 0.676 1 97.88 97 GLU A CA 1
ATOM 762 C C . GLU A 1 97 ? -7.699 -18.828 0.049 1 97.88 97 GLU A C 1
ATOM 764 O O . GLU A 1 97 ? -7.535 -17.797 0.688 1 97.88 97 GLU A O 1
ATOM 769 N N . PRO A 1 98 ? -7.277 -19.016 -1.127 1 98.38 98 PRO A N 1
ATOM 770 C CA . PRO A 1 98 ? -6.605 -17.922 -1.828 1 98.38 98 PRO A CA 1
ATOM 771 C C . PRO A 1 98 ? -7.586 -16.875 -2.367 1 98.38 98 PRO A C 1
ATOM 773 O O . PRO A 1 98 ? -7.609 -16.609 -3.572 1 98.38 98 PRO A O 1
ATOM 776 N N . LYS A 1 99 ? -8.344 -16.281 -1.52 1 98.44 99 LYS A N 1
ATOM 777 C CA . LYS A 1 99 ? -9.352 -15.305 -1.913 1 98.44 99 LYS A CA 1
ATOM 778 C C . LYS A 1 99 ? -9.445 -14.164 -0.897 1 98.44 99 LYS A C 1
ATOM 780 O O . LYS A 1 99 ? -9.016 -14.312 0.248 1 98.44 99 LYS A O 1
ATOM 785 N N . THR A 1 100 ? -9.922 -13.102 -1.291 1 98.5 100 THR A N 1
ATOM 786 C CA . THR A 1 100 ? -10.258 -11.961 -0.451 1 98.5 100 THR A CA 1
ATOM 787 C C . THR A 1 100 ? -11.273 -11.055 -1.144 1 98.5 100 THR A C 1
ATOM 789 O O . THR A 1 100 ? -11.75 -11.375 -2.232 1 98.5 100 THR A O 1
ATOM 792 N N . SER A 1 101 ? -11.703 -10.008 -0.47 1 98.81 101 SER A N 1
ATOM 793 C CA . SER A 1 101 ? -12.633 -9.047 -1.051 1 98.81 101 SER A CA 1
ATOM 794 C C . SER A 1 101 ? -12.211 -7.609 -0.75 1 98.81 101 SER A C 1
ATOM 796 O O . SER A 1 101 ? -11.555 -7.352 0.259 1 98.81 101 SER A O 1
ATOM 798 N N . PHE A 1 102 ? -12.562 -6.789 -1.625 1 98.69 102 PHE A N 1
ATOM 799 C CA . PHE A 1 102 ? -12.312 -5.363 -1.484 1 98.69 102 PHE A CA 1
ATOM 800 C C . PHE A 1 102 ? -13.586 -4.559 -1.716 1 98.69 102 PHE A C 1
ATOM 802 O O . PHE A 1 102 ? -14.508 -5.035 -2.375 1 98.69 102 PHE A O 1
ATOM 809 N N . THR A 1 103 ? -13.641 -3.443 -1.148 1 98 103 THR A N 1
ATOM 810 C CA . THR A 1 103 ? -14.609 -2.396 -1.472 1 98 103 THR A CA 1
ATOM 811 C C . THR A 1 103 ? -13.906 -1.053 -1.647 1 98 103 THR A C 1
ATOM 813 O O . THR A 1 103 ? -12.852 -0.812 -1.052 1 98 103 THR A O 1
ATOM 816 N N . VAL A 1 104 ? -14.453 -0.297 -2.561 1 97 104 VAL A N 1
ATOM 817 C CA . VAL A 1 104 ? -13.852 1.004 -2.848 1 97 104 VAL A CA 1
ATOM 818 C C . VAL A 1 104 ? -14.891 2.105 -2.623 1 97 104 VAL A C 1
ATOM 820 O O . VAL A 1 104 ? -16.078 1.921 -2.91 1 97 104 VAL A O 1
ATOM 823 N N . VAL A 1 105 ? -14.422 3.207 -2.1 1 96.75 105 VAL A N 1
ATOM 824 C CA . VAL A 1 105 ? -15.281 4.379 -1.94 1 96.75 105 VAL A CA 1
ATOM 825 C C . VAL A 1 105 ? -14.57 5.613 -2.504 1 96.75 105 VAL A C 1
ATOM 827 O O . VAL A 1 105 ? -13.367 5.785 -2.318 1 96.75 105 VAL A O 1
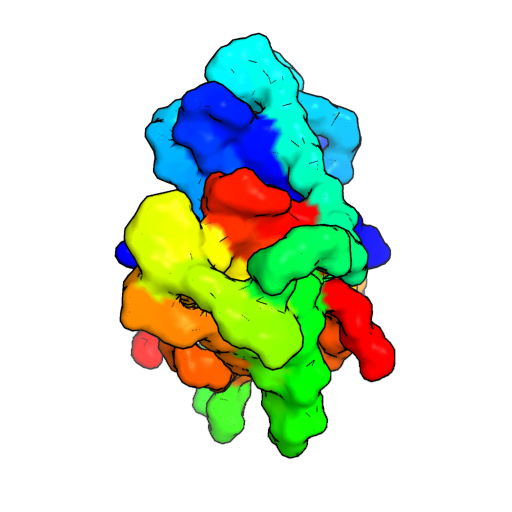ATOM 830 N N . ASP A 1 106 ? -15.281 6.414 -3.316 1 93.75 106 ASP A N 1
ATOM 831 C CA . ASP A 1 106 ? -14.766 7.617 -3.957 1 93.75 106 ASP A CA 1
ATOM 832 C C . ASP A 1 106 ? -13.484 7.316 -4.734 1 93.75 106 ASP A C 1
ATOM 834 O O . ASP A 1 106 ? -12.508 8.062 -4.645 1 93.75 106 ASP A O 1
ATOM 838 N N . ASP A 1 107 ? -13.461 6.23 -5.398 1 96.5 107 ASP A N 1
ATOM 839 C CA . ASP A 1 107 ? -12.312 5.719 -6.148 1 96.5 107 ASP A CA 1
ATOM 840 C C . ASP A 1 107 ? -12.758 4.703 -7.199 1 96.5 107 ASP A C 1
ATOM 842 O O . ASP A 1 107 ? -13.938 4.363 -7.281 1 96.5 107 ASP A O 1
ATOM 846 N N . LYS A 1 108 ? -11.844 4.297 -8.078 1 96.94 108 LYS A N 1
ATOM 847 C CA . LYS A 1 108 ? -12.156 3.348 -9.133 1 96.94 108 LYS A CA 1
ATOM 848 C C . LYS A 1 108 ? -11.133 2.217 -9.188 1 96.94 108 LYS A C 1
ATOM 850 O O . LYS A 1 108 ? -9.93 2.465 -9.297 1 96.94 108 LYS A O 1
ATOM 855 N N . PRO A 1 109 ? -11.664 1.003 -9.039 1 98.12 109 PRO A N 1
ATOM 856 C CA . PRO A 1 109 ? -10.734 -0.122 -9.18 1 98.12 109 PRO A CA 1
ATOM 857 C C . PRO A 1 109 ? -10.219 -0.293 -10.609 1 98.12 109 PRO A C 1
ATOM 859 O O . PRO A 1 109 ? -10.969 -0.088 -11.562 1 98.12 109 PRO A O 1
ATOM 862 N N . LEU A 1 110 ? -8.93 -0.674 -10.758 1 98.31 110 LEU A N 1
ATOM 863 C CA . LEU A 1 110 ? -8.328 -0.761 -12.078 1 98.31 110 LEU A CA 1
ATOM 864 C C . LEU A 1 110 ? -7.828 -2.176 -12.359 1 98.31 110 LEU A C 1
ATOM 866 O O . LEU A 1 110 ? -8.031 -2.703 -13.453 1 98.31 110 LEU A O 1
ATOM 870 N N . ALA A 1 111 ? -7.137 -2.828 -11.398 1 98.38 111 ALA A N 1
ATOM 871 C CA . ALA A 1 111 ? -6.512 -4.133 -11.602 1 98.38 111 ALA A CA 1
ATOM 872 C C . ALA A 1 111 ? -6.242 -4.82 -10.266 1 98.38 111 ALA A C 1
ATOM 874 O O . ALA A 1 111 ? -6.215 -4.168 -9.219 1 98.38 111 ALA A O 1
ATOM 875 N N . VAL A 1 112 ? -6.121 -6.074 -10.32 1 98.69 112 VAL A N 1
ATOM 876 C CA . VAL A 1 112 ? -5.75 -6.867 -9.156 1 98.69 112 VAL A CA 1
ATOM 877 C C . VAL A 1 112 ? -4.422 -7.578 -9.414 1 98.69 112 VAL A C 1
ATOM 879 O O . VAL A 1 112 ? -4.223 -8.164 -10.477 1 98.69 112 VAL A O 1
ATOM 882 N N . TYR A 1 113 ? -3.539 -7.473 -8.453 1 98.69 113 TYR A N 1
ATOM 883 C CA . TYR A 1 113 ? -2.262 -8.18 -8.461 1 98.69 113 TYR A CA 1
ATOM 884 C C . TYR A 1 113 ? -2.227 -9.258 -7.383 1 98.69 113 TYR A C 1
ATOM 886 O O . TYR A 1 113 ? -2.857 -9.109 -6.332 1 98.69 113 TYR A O 1
ATOM 894 N N . ALA A 1 114 ? -1.533 -10.297 -7.656 1 98.69 114 ALA A N 1
ATOM 895 C CA . ALA A 1 114 ? -1.323 -11.367 -6.688 1 98.69 114 ALA A CA 1
ATOM 896 C C . ALA A 1 114 ? 0.12 -11.867 -6.719 1 98.69 114 ALA A C 1
ATOM 898 O O . ALA A 1 114 ? 0.679 -12.094 -7.793 1 98.69 114 ALA A O 1
ATOM 899 N N . TYR A 1 115 ? 0.689 -12.055 -5.574 1 98.56 115 TYR A N 1
ATOM 900 C CA . TYR A 1 115 ? 2.068 -12.523 -5.492 1 98.56 115 TYR A CA 1
ATOM 901 C C . TYR A 1 115 ? 2.133 -13.922 -4.898 1 98.56 115 TYR A C 1
ATOM 903 O O . TYR A 1 115 ? 1.724 -14.133 -3.752 1 98.56 115 TYR A O 1
ATOM 911 N N . CYS A 1 116 ? 2.59 -14.859 -5.637 1 97.56 116 CYS A N 1
ATOM 912 C CA . CYS A 1 116 ? 2.885 -16.219 -5.211 1 97.56 116 CYS A CA 1
ATOM 913 C C . CYS A 1 116 ? 4.34 -16.359 -4.789 1 97.56 116 CYS A C 1
ATOM 915 O O . CYS A 1 116 ? 5.246 -15.961 -5.523 1 97.56 116 CYS A O 1
ATOM 917 N N . ASN A 1 117 ? 4.543 -17.016 -3.664 1 96.94 117 ASN A N 1
ATOM 918 C CA . ASN A 1 117 ? 5.902 -17.078 -3.135 1 96.94 117 ASN A CA 1
ATOM 919 C C . ASN A 1 117 ? 6.828 -17.875 -4.039 1 96.94 117 ASN A C 1
ATOM 921 O O . ASN A 1 117 ? 8.047 -17.688 -4.02 1 96.94 117 ASN A O 1
ATOM 925 N N . ILE A 1 118 ? 6.285 -18.672 -4.906 1 95.69 118 ILE A N 1
ATOM 926 C CA . ILE A 1 118 ? 7.121 -19.531 -5.738 1 95.69 118 ILE A CA 1
ATOM 927 C C . ILE A 1 118 ? 7.094 -19.031 -7.184 1 95.69 118 ILE A C 1
ATOM 929 O O . ILE A 1 118 ? 8.102 -19.109 -7.891 1 95.69 118 ILE A O 1
ATOM 933 N N . HIS A 1 119 ? 5.934 -18.438 -7.672 1 95.19 119 HIS A N 1
ATOM 934 C CA . HIS A 1 119 ? 5.801 -18.203 -9.109 1 95.19 119 HIS A CA 1
ATOM 935 C C . HIS A 1 119 ? 5.734 -16.719 -9.43 1 95.19 119 HIS A C 1
ATOM 937 O O . HIS A 1 119 ? 5.555 -16.344 -10.586 1 95.19 119 HIS A O 1
ATOM 943 N N . GLY A 1 120 ? 5.84 -15.898 -8.383 1 96.12 120 GLY A N 1
ATOM 944 C CA . GLY A 1 120 ? 5.996 -14.477 -8.672 1 96.12 120 GLY A CA 1
ATOM 945 C C . GLY A 1 120 ? 4.672 -13.742 -8.781 1 96.12 120 GLY A C 1
ATOM 946 O O . GLY A 1 120 ? 3.713 -14.07 -8.078 1 96.12 120 GLY A O 1
ATOM 947 N N . LEU A 1 121 ? 4.684 -12.656 -9.547 1 97.88 121 LEU A N 1
ATOM 948 C CA . LEU A 1 121 ? 3.586 -11.695 -9.57 1 97.88 121 LEU A CA 1
ATOM 949 C C . LEU A 1 121 ? 2.67 -11.945 -10.766 1 97.88 121 LEU A C 1
ATOM 951 O O . LEU A 1 121 ? 3.145 -12.188 -11.875 1 97.88 121 LEU A O 1
ATOM 955 N N . TRP A 1 122 ? 1.384 -11.812 -10.516 1 97.62 122 TRP A N 1
ATOM 956 C CA . TRP A 1 122 ? 0.349 -11.984 -11.531 1 97.62 122 TRP A CA 1
ATOM 957 C C . TRP A 1 122 ? -0.654 -10.836 -11.484 1 97.62 122 TRP A C 1
ATOM 959 O O . TRP A 1 122 ? -0.769 -10.148 -10.469 1 97.62 122 TRP A O 1
ATOM 969 N N . LYS A 1 123 ? -1.377 -10.664 -12.586 1 97.5 123 LYS A N 1
ATOM 970 C CA . LYS A 1 123 ? -2.266 -9.508 -12.656 1 97.5 123 LYS A CA 1
ATOM 971 C C . LYS A 1 123 ? -3.484 -9.805 -13.523 1 97.5 123 LYS A C 1
ATOM 973 O O 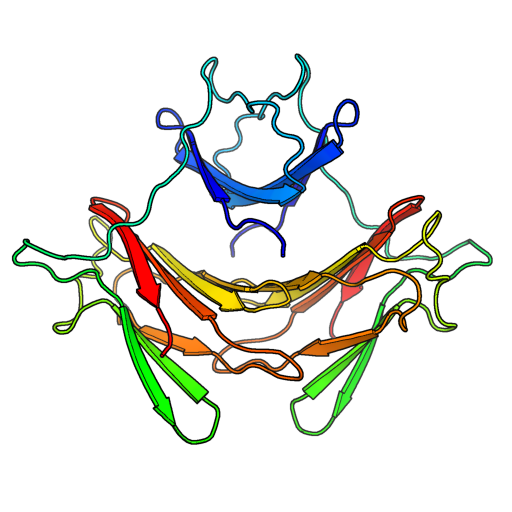. LYS A 1 123 ? -3.385 -10.531 -14.516 1 97.5 123 LYS A O 1
ATOM 978 N N . ALA A 1 124 ? -4.562 -9.25 -13.141 1 97.31 124 ALA A N 1
ATOM 979 C CA . ALA A 1 124 ? -5.754 -9.156 -13.984 1 97.31 124 ALA A CA 1
ATOM 980 C C . ALA A 1 124 ? -6.328 -7.742 -13.969 1 97.31 124 ALA A C 1
ATOM 982 O O . ALA A 1 124 ? -6.453 -7.129 -12.906 1 97.31 124 ALA A O 1
ATOM 983 N N . ASP A 1 125 ? -6.734 -7.25 -15.125 1 97.12 125 ASP A N 1
ATOM 984 C CA . ASP A 1 125 ? -7.371 -5.941 -15.211 1 97.12 125 ASP A CA 1
ATOM 985 C C . ASP A 1 125 ? -8.859 -6.031 -14.875 1 97.12 125 ASP A C 1
ATOM 987 O O . ASP A 1 125 ? -9.508 -7.039 -15.164 1 97.12 125 ASP A O 1
ATOM 991 N N . ILE A 1 126 ? -9.281 -4.977 -14.188 1 96.19 126 ILE A N 1
ATOM 992 C CA . ILE A 1 126 ? -10.719 -4.875 -13.969 1 96.19 126 ILE A CA 1
ATOM 993 C C . ILE A 1 126 ? -11.383 -4.164 -15.148 1 96.19 126 ILE A C 1
ATOM 995 O O . ILE A 1 126 ? -10.961 -3.068 -15.531 1 96.19 126 ILE A O 1
ATOM 999 N N . LYS A 1 127 ? -12.219 -4.891 -15.812 1 81.38 127 LYS A N 1
ATOM 1000 C CA . LYS A 1 127 ? -12.906 -4.379 -17 1 81.38 127 LYS A CA 1
ATOM 1001 C C . LYS A 1 127 ? -14.109 -3.529 -16.609 1 81.38 127 LYS A C 1
ATOM 1003 O O . LYS A 1 127 ? -14.742 -3.771 -15.57 1 81.38 127 LYS A O 1
ATOM 1008 N N . MET B 1 1 ? 1.432 -10.195 12.531 1 64.81 1 MET B N 1
ATOM 1009 C CA . MET B 1 1 ? 1.055 -8.938 11.891 1 64.81 1 MET B CA 1
ATOM 1010 C C . MET B 1 1 ? 2.242 -8.32 11.156 1 64.81 1 MET B C 1
ATOM 1012 O O . MET B 1 1 ? 3.375 -8.391 11.633 1 64.81 1 MET B O 1
ATOM 1016 N N . HIS B 1 2 ? 1.945 -7.961 9.914 1 81.5 2 HIS B N 1
ATOM 1017 C CA . HIS B 1 2 ? 3.016 -7.34 9.141 1 81.5 2 HIS B CA 1
ATOM 1018 C C . HIS B 1 2 ? 3.318 -5.938 9.656 1 81.5 2 HIS B C 1
ATOM 1020 O O . HIS B 1 2 ? 2.402 -5.18 9.984 1 81.5 2 HIS B O 1
ATOM 1026 N N . GLU B 1 3 ? 4.543 -5.699 9.852 1 90.25 3 GLU B N 1
ATOM 1027 C CA . GLU B 1 3 ? 4.953 -4.387 10.344 1 90.25 3 GLU B CA 1
ATOM 1028 C C . GLU B 1 3 ? 4.852 -3.33 9.242 1 90.25 3 GLU B C 1
ATOM 1030 O O . GLU B 1 3 ? 5.352 -3.533 8.133 1 90.25 3 GLU B O 1
ATOM 1035 N N . LEU B 1 4 ? 4.156 -2.283 9.555 1 97.19 4 LEU B N 1
ATOM 1036 C CA . LEU B 1 4 ? 4.004 -1.173 8.625 1 97.19 4 LEU B CA 1
ATOM 1037 C C . LEU B 1 4 ? 5.188 -0.217 8.719 1 97.19 4 LEU B C 1
ATOM 1039 O O . LEU B 1 4 ? 5.383 0.434 9.75 1 97.19 4 LEU B O 1
ATOM 1043 N N . LYS B 1 5 ? 6.004 -0.127 7.648 1 97.75 5 LYS B N 1
ATOM 1044 C CA . LYS B 1 5 ? 7.184 0.734 7.637 1 97.75 5 LYS B CA 1
ATOM 1045 C C . LYS B 1 5 ? 7.297 1.494 6.32 1 97.75 5 LYS B C 1
ATOM 1047 O O . LYS B 1 5 ? 7.293 0.889 5.246 1 97.75 5 LYS B O 1
ATOM 1052 N N . PHE B 1 6 ? 7.41 2.783 6.445 1 98.62 6 PHE B N 1
ATOM 1053 C CA . PHE B 1 6 ? 7.707 3.65 5.312 1 98.62 6 PHE B CA 1
ATOM 1054 C C . PHE B 1 6 ? 9.148 4.145 5.371 1 98.62 6 PHE B C 1
ATOM 1056 O O . PHE B 1 6 ? 9.648 4.488 6.445 1 98.62 6 PHE B O 1
ATOM 1063 N N . TYR B 1 7 ? 9.82 4.164 4.215 1 98.81 7 TYR B N 1
ATOM 1064 C CA . TYR B 1 7 ? 11.172 4.699 4.141 1 98.81 7 TYR B CA 1
ATOM 1065 C C . TYR B 1 7 ? 11.281 5.742 3.035 1 98.81 7 TYR B C 1
ATOM 1067 O O . TYR B 1 7 ? 10.555 5.688 2.041 1 98.81 7 TYR B O 1
ATOM 1075 N N . VAL B 1 8 ? 12.203 6.641 3.191 1 98.75 8 VAL B N 1
ATOM 1076 C CA . VAL B 1 8 ? 12.383 7.727 2.23 1 98.75 8 VAL B CA 1
ATOM 1077 C C . VAL B 1 8 ? 13.867 7.977 2.006 1 98.75 8 VAL B C 1
ATOM 1079 O O . VAL B 1 8 ? 14.688 7.777 2.912 1 98.75 8 VAL B O 1
ATOM 1082 N N . CYS B 1 9 ? 14.234 8.25 0.858 1 98.69 9 CYS B N 1
ATOM 1083 C CA . CYS B 1 9 ? 15.547 8.82 0.572 1 98.69 9 CYS B CA 1
ATOM 1084 C C . CYS B 1 9 ? 15.508 10.344 0.66 1 98.69 9 CYS B C 1
ATOM 1086 O O . CYS B 1 9 ? 14.766 10.992 -0.083 1 98.69 9 CYS B O 1
ATOM 1088 N N . LYS B 1 10 ? 16.234 10.914 1.433 1 97.38 10 LYS B N 1
ATOM 1089 C CA . LYS B 1 10 ? 16.203 12.359 1.655 1 97.38 10 LYS B CA 1
ATOM 1090 C C . LYS B 1 10 ? 16.859 13.109 0.498 1 97.38 10 LYS B C 1
ATOM 1092 O O . LYS B 1 10 ? 16.719 14.328 0.383 1 97.38 10 LYS B O 1
ATOM 1097 N N . HIS B 1 11 ? 17.547 12.336 -0.351 1 98.25 11 HIS B N 1
ATOM 1098 C CA . HIS B 1 11 ? 18.25 12.953 -1.465 1 98.25 11 HIS B CA 1
ATOM 1099 C C . HIS B 1 11 ? 17.344 13.086 -2.688 1 98.25 11 HIS B C 1
ATOM 1101 O O . HIS B 1 11 ? 17.188 14.18 -3.232 1 98.25 11 HIS B O 1
ATOM 1107 N N . CYS B 1 12 ? 16.766 12.047 -3.141 1 98.44 12 CYS B N 1
ATOM 1108 C CA . CYS B 1 12 ? 16.031 12.078 -4.402 1 98.44 12 CYS B CA 1
ATOM 1109 C C . CYS B 1 12 ? 14.531 12.07 -4.164 1 98.44 12 CYS B C 1
ATOM 1111 O O . CYS B 1 12 ? 13.75 12.336 -5.078 1 98.44 12 CYS B O 1
ATOM 1113 N N . GLY B 1 13 ? 14.031 11.625 -2.936 1 97.81 13 GLY B N 1
ATOM 1114 C CA . GLY B 1 13 ? 12.617 11.641 -2.604 1 97.81 13 GLY B CA 1
ATOM 1115 C C . GLY B 1 13 ? 11.93 10.305 -2.82 1 97.81 13 GLY B C 1
ATOM 1116 O O . GLY B 1 13 ? 10.734 10.172 -2.582 1 97.81 13 GLY B O 1
ATOM 1117 N N . ASN B 1 14 ? 12.719 9.273 -3.279 1 98.56 14 ASN B N 1
ATOM 1118 C CA . ASN B 1 14 ? 12.117 7.945 -3.305 1 98.56 14 ASN B CA 1
ATOM 1119 C C . ASN B 1 14 ? 11.469 7.602 -1.968 1 98.56 14 ASN B C 1
ATOM 1121 O O . ASN B 1 14 ? 12.039 7.863 -0.909 1 98.56 14 ASN B O 1
ATOM 1125 N N . MET B 1 15 ? 10.305 7.117 -2.047 1 98.69 15 MET B N 1
ATOM 1126 C CA . MET B 1 15 ? 9.594 6.656 -0.858 1 98.69 15 MET B CA 1
ATOM 1127 C C . MET B 1 15 ? 8.992 5.27 -1.086 1 98.69 15 MET B C 1
ATOM 1129 O O . MET B 1 15 ? 8.383 5.02 -2.125 1 98.69 15 MET B O 1
ATOM 1133 N N . VAL B 1 16 ? 9.164 4.391 -0.065 1 98.75 16 VAL B N 1
ATOM 1134 C CA . VAL B 1 16 ? 8.688 3.027 -0.26 1 98.75 16 VAL B CA 1
ATOM 1135 C C . VAL B 1 16 ? 7.922 2.566 0.978 1 98.75 16 VAL B C 1
ATOM 1137 O O . VAL B 1 16 ? 8.156 3.062 2.082 1 98.75 16 VAL B O 1
ATOM 1140 N N . LEU B 1 17 ? 7.008 1.668 0.742 1 98.75 17 LEU B N 1
ATOM 1141 C CA . LEU B 1 17 ? 6.352 0.844 1.752 1 98.75 17 LEU B CA 1
ATOM 1142 C C . LEU B 1 17 ? 6.906 -0.576 1.74 1 98.75 17 LEU B C 1
ATOM 1144 O O . LEU B 1 17 ? 6.961 -1.218 0.689 1 98.75 17 LEU B O 1
ATOM 1148 N N . PHE B 1 18 ? 7.359 -1.06 2.871 1 98.5 18 PHE B N 1
ATOM 1149 C CA . PHE B 1 18 ? 7.805 -2.447 2.934 1 98.5 18 PHE B CA 1
ATOM 1150 C C . PHE B 1 18 ? 6.613 -3.398 2.908 1 98.5 18 PHE B C 1
ATOM 1152 O O . PHE B 1 18 ? 5.742 -3.332 3.777 1 98.5 18 PHE B O 1
ATOM 1159 N N . ILE B 1 19 ? 6.59 -4.242 1.92 1 98.38 19 ILE B N 1
ATOM 1160 C CA . ILE B 1 19 ? 5.613 -5.328 1.866 1 98.38 19 ILE B CA 1
ATOM 1161 C C . ILE B 1 19 ? 6.137 -6.531 2.646 1 98.38 19 ILE B C 1
ATOM 1163 O O . ILE B 1 19 ? 5.383 -7.188 3.365 1 98.38 19 ILE B O 1
ATOM 1167 N N . LYS B 1 20 ? 7.375 -6.812 2.48 1 97.81 20 LYS B N 1
ATOM 1168 C CA . LYS B 1 20 ? 8.117 -7.781 3.285 1 97.81 20 LYS B CA 1
ATOM 1169 C C . LYS B 1 20 ? 9.438 -7.195 3.775 1 97.81 20 LYS B C 1
ATOM 1171 O O . LYS B 1 20 ? 10.25 -6.727 2.977 1 97.81 20 LYS B O 1
ATOM 1176 N N . ASN B 1 21 ? 9.641 -7.25 5.07 1 97.62 21 ASN B N 1
ATOM 1177 C CA . ASN B 1 21 ? 10.844 -6.703 5.691 1 97.62 21 ASN B CA 1
ATOM 1178 C C . ASN B 1 21 ? 11.719 -7.805 6.289 1 97.62 21 ASN B C 1
ATOM 1180 O O . ASN B 1 21 ? 11.352 -8.414 7.297 1 97.62 21 ASN B O 1
ATOM 1184 N N . SER B 1 22 ? 12.852 -8.008 5.703 1 96.81 22 SER B N 1
ATOM 1185 C CA . SER B 1 22 ? 13.758 -9.047 6.176 1 96.81 22 SER B CA 1
ATOM 1186 C C . SER B 1 22 ? 14.773 -8.484 7.16 1 96.81 22 SER B C 1
ATOM 1188 O O . SER B 1 22 ? 15.633 -9.219 7.66 1 96.81 22 SER B O 1
ATOM 1190 N N . GLY B 1 23 ? 14.742 -7.191 7.332 1 96.44 23 GLY B N 1
ATOM 1191 C CA . GLY B 1 23 ? 15.617 -6.57 8.32 1 96.44 23 GLY B CA 1
ATOM 1192 C C . GLY B 1 23 ? 16.875 -5.977 7.711 1 96.44 23 GLY B C 1
ATOM 1193 O O . GLY B 1 23 ? 17.672 -5.352 8.414 1 96.44 23 GLY B O 1
ATOM 1194 N N . VAL B 1 24 ? 17.125 -6.156 6.457 1 98 24 VAL B N 1
ATOM 1195 C CA . VAL B 1 24 ? 18.297 -5.609 5.781 1 98 24 VAL B CA 1
ATOM 1196 C C . VAL B 1 24 ? 18 -4.184 5.324 1 98 24 VAL B C 1
ATOM 1198 O O . VAL B 1 24 ? 16.984 -3.926 4.676 1 98 24 VAL B O 1
ATOM 1201 N N . PRO B 1 25 ? 18.859 -3.316 5.602 1 98.31 25 PRO B N 1
ATOM 1202 C CA . PRO B 1 25 ? 18.625 -1.933 5.176 1 98.31 25 PRO B CA 1
ATOM 1203 C C . PRO B 1 25 ? 18.672 -1.77 3.658 1 98.31 25 PRO B C 1
ATOM 1205 O O . PRO B 1 25 ? 19.469 -2.424 2.982 1 98.31 25 PRO B O 1
ATOM 1208 N N . ILE B 1 26 ? 17.828 -0.914 3.156 1 98.62 26 ILE B N 1
ATOM 1209 C CA . ILE B 1 26 ? 17.859 -0.617 1.729 1 98.62 26 ILE B CA 1
ATOM 1210 C C . ILE B 1 26 ? 18.547 0.721 1.491 1 98.62 26 ILE B C 1
ATOM 1212 O O . ILE B 1 26 ? 18.438 1.644 2.301 1 98.62 26 ILE B O 1
ATOM 1216 N N . VAL B 1 27 ? 19.281 0.795 0.362 1 98.88 27 VAL B N 1
ATOM 1217 C CA . VAL B 1 27 ? 20.125 1.933 0.035 1 98.88 27 VAL B CA 1
ATOM 1218 C C . VAL B 1 27 ? 19.578 2.65 -1.198 1 98.88 27 VAL B C 1
ATOM 1220 O O . VAL B 1 27 ? 19.156 2.006 -2.16 1 98.88 27 VAL B O 1
ATOM 1223 N N . CYS B 1 28 ? 19.531 3.953 -1.19 1 98.75 28 CYS B N 1
ATOM 1224 C CA . CYS B 1 28 ? 19.234 4.844 -2.303 1 98.75 28 CYS B CA 1
ATOM 1225 C C . CYS B 1 28 ? 20.172 6.047 -2.314 1 98.75 28 CYS B C 1
ATOM 1227 O O . CYS B 1 28 ? 20.406 6.664 -1.273 1 98.75 28 CYS B O 1
ATOM 1229 N N . CYS B 1 29 ? 20.703 6.355 -3.477 1 98.56 29 CYS B N 1
ATOM 1230 C CA . CYS B 1 29 ? 21.609 7.48 -3.666 1 98.56 29 CYS B CA 1
ATOM 1231 C C . CYS B 1 29 ? 22.828 7.352 -2.764 1 98.56 29 CYS B C 1
ATOM 1233 O O . CYS B 1 29 ? 23.312 8.344 -2.217 1 98.56 29 CYS B O 1
ATOM 1235 N N . GLY B 1 30 ? 23.172 6.141 -2.475 1 97.94 30 GLY B N 1
ATOM 1236 C CA . GLY B 1 30 ? 24.438 5.891 -1.785 1 97.94 30 GLY B CA 1
ATOM 1237 C C . GLY B 1 30 ? 24.297 5.883 -0.275 1 97.94 30 GLY B C 1
ATOM 1238 O O . GLY B 1 30 ? 25.281 5.688 0.443 1 97.94 30 GLY B O 1
ATOM 1239 N N . GLU B 1 31 ? 23.141 6.055 0.226 1 98.56 31 GLU B N 1
ATOM 1240 C CA . GLU B 1 31 ? 22.922 6.074 1.668 1 98.56 31 GLU B CA 1
ATOM 1241 C C . GLU B 1 31 ? 21.734 5.195 2.051 1 98.56 31 GLU B C 1
ATOM 1243 O O . GLU B 1 31 ? 20.859 4.914 1.219 1 98.56 31 GLU B O 1
ATOM 1248 N N . ASN B 1 32 ? 21.719 4.773 3.301 1 98.69 32 ASN B N 1
ATOM 1249 C CA . ASN B 1 32 ? 20.547 4.082 3.805 1 98.69 32 ASN B CA 1
ATOM 1250 C C . ASN B 1 32 ? 19.297 4.961 3.719 1 98.69 32 ASN B C 1
ATOM 1252 O O . ASN B 1 32 ? 19.328 6.137 4.086 1 98.69 32 ASN B O 1
ATOM 1256 N N . MET B 1 33 ? 18.281 4.391 3.17 1 98.81 33 MET B N 1
ATOM 1257 C CA . MET B 1 33 ? 17.016 5.109 3.271 1 98.81 33 MET B CA 1
ATOM 1258 C C . MET B 1 33 ? 16.578 5.246 4.727 1 98.81 33 MET B C 1
ATOM 1260 O O . MET B 1 33 ? 16.969 4.438 5.574 1 98.81 33 MET B O 1
ATOM 1264 N N . VAL B 1 34 ? 15.773 6.258 5.023 1 98.56 34 VAL B N 1
ATOM 1265 C CA . VAL B 1 34 ? 15.398 6.582 6.39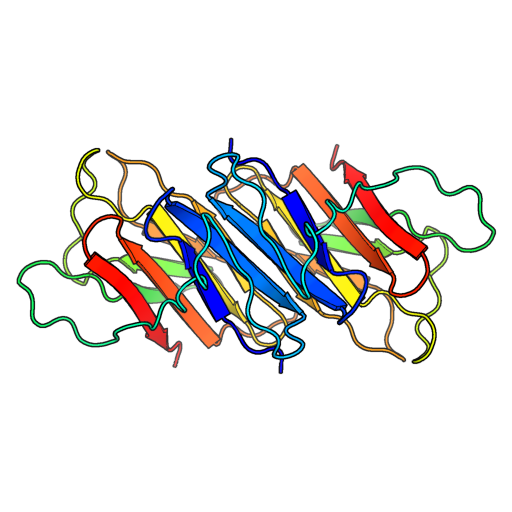8 1 98.56 34 VAL B CA 1
ATOM 1266 C C . VAL B 1 34 ? 13.953 6.168 6.652 1 98.56 34 VAL B C 1
ATOM 1268 O O . VAL B 1 34 ? 13.062 6.457 5.848 1 98.56 34 VAL B O 1
ATOM 1271 N N . GLU B 1 35 ? 13.75 5.484 7.785 1 98.31 35 GLU B N 1
ATOM 1272 C CA . GLU B 1 35 ? 12.383 5.156 8.18 1 98.31 35 GLU B CA 1
ATOM 1273 C C . GLU B 1 35 ? 11.586 6.41 8.516 1 98.31 35 GLU B C 1
ATOM 1275 O O . GLU B 1 35 ? 12.078 7.297 9.219 1 98.31 35 GLU B O 1
ATOM 1280 N N . LEU B 1 36 ? 10.43 6.527 7.965 1 98.06 36 LEU B N 1
ATOM 1281 C CA . LEU B 1 36 ? 9.508 7.57 8.398 1 98.06 36 LEU B CA 1
ATOM 1282 C C . LEU B 1 36 ? 8.789 7.168 9.68 1 98.06 36 LEU B C 1
ATOM 1284 O O . LEU B 1 36 ? 8.047 6.184 9.695 1 98.06 36 LEU B O 1
ATOM 1288 N N . VAL B 1 37 ? 8.969 7.934 10.727 1 96.75 37 VAL B N 1
ATOM 1289 C CA . VAL B 1 37 ? 8.312 7.68 12.008 1 96.75 37 VAL B CA 1
ATOM 1290 C C . VAL B 1 37 ? 7.195 8.695 12.227 1 96.75 37 VAL B C 1
ATOM 1292 O O . VAL B 1 37 ? 7.426 9.906 12.156 1 96.75 37 VAL B O 1
ATOM 1295 N N . ALA B 1 38 ? 6.035 8.164 12.516 1 96.56 38 ALA B N 1
ATOM 1296 C CA . ALA B 1 38 ? 4.855 9.023 12.586 1 96.56 38 ALA B CA 1
ATOM 1297 C C . ALA B 1 38 ? 4.812 9.781 13.906 1 96.56 38 ALA B C 1
ATOM 1299 O O . ALA B 1 38 ? 5.137 9.227 14.961 1 96.56 38 ALA B O 1
ATOM 1300 N N . ASP B 1 39 ? 4.383 10.992 13.812 1 91.75 39 ASP B N 1
ATOM 1301 C CA . ASP B 1 39 ? 4.012 11.773 14.984 1 91.75 39 ASP B CA 1
ATOM 1302 C C . ASP B 1 39 ? 2.504 11.734 15.219 1 91.75 39 ASP B C 1
ATOM 1304 O O . ASP B 1 39 ? 1.729 11.586 14.273 1 91.75 39 ASP B O 1
ATOM 1308 N N . SER B 1 40 ? 2.117 11.812 16.5 1 86.44 40 SER B N 1
ATOM 1309 C CA . SER B 1 40 ? 0.69 11.734 16.797 1 86.44 40 SER B CA 1
ATOM 1310 C C . SER B 1 40 ? 0.21 12.984 17.516 1 86.44 40 SER B C 1
ATOM 1312 O O . SER B 1 40 ? -0.966 13.094 17.875 1 86.44 40 SER B O 1
ATOM 1314 N N . THR B 1 41 ? 1.126 13.891 17.75 1 82.38 41 THR B N 1
ATOM 1315 C CA . THR B 1 41 ? 0.748 15.125 18.438 1 82.38 41 THR B CA 1
ATOM 1316 C C . THR B 1 41 ? 1.207 16.344 17.656 1 82.38 41 THR B C 1
ATOM 1318 O O . THR B 1 41 ? 2.344 16.391 17.172 1 82.38 41 THR B O 1
ATOM 1321 N N . ASP B 1 42 ? 0.179 17.188 17.469 1 76.38 42 ASP B N 1
ATOM 1322 C CA . ASP B 1 42 ? 0.472 18.406 16.703 1 76.38 42 ASP B CA 1
ATOM 1323 C C . ASP B 1 42 ? 0.805 19.562 17.641 1 76.38 42 ASP B C 1
ATOM 1325 O O . ASP B 1 42 ? -0.009 19.938 18.484 1 76.38 42 ASP B O 1
ATOM 1329 N N . ALA B 1 43 ? 1.979 20.078 17.609 1 67.94 43 ALA B N 1
ATOM 1330 C CA . ALA B 1 43 ? 2.305 21.266 18.406 1 67.94 43 ALA B CA 1
ATOM 1331 C C . ALA B 1 43 ? 2.297 22.531 17.547 1 67.94 43 ALA B C 1
ATOM 1333 O O . ALA B 1 43 ? 2.381 23.641 18.078 1 67.94 43 ALA B O 1
ATOM 1334 N N . SER B 1 44 ? 1.865 22.359 16.391 1 68.94 44 SER B N 1
ATOM 1335 C CA . SER B 1 44 ? 1.983 23.5 15.477 1 68.94 44 SER B CA 1
ATOM 1336 C C . SER B 1 44 ? 0.629 24.156 15.234 1 68.94 44 SER B C 1
ATOM 1338 O O . SER B 1 44 ? -0.407 23.625 15.641 1 68.94 44 SER B O 1
ATOM 1340 N N . ILE B 1 45 ? 0.703 25.266 14.719 1 71.62 45 ILE B N 1
ATOM 1341 C CA . ILE B 1 45 ? -0.498 25.969 14.289 1 71.62 45 ILE B CA 1
ATOM 1342 C C . ILE B 1 45 ? -1.235 25.141 13.242 1 71.62 45 ILE B C 1
ATOM 1344 O O . ILE B 1 45 ? -2.455 24.984 13.312 1 71.62 45 ILE B O 1
ATOM 1348 N N . GLU B 1 46 ? -0.443 24.641 12.352 1 77.19 46 GLU B N 1
ATOM 1349 C CA . GLU B 1 46 ? -1.033 23.719 11.383 1 77.19 46 GLU B CA 1
ATOM 1350 C C . GLU B 1 46 ? -1.219 22.328 11.984 1 77.19 46 GLU B C 1
ATOM 1352 O O . GLU B 1 46 ? -0.337 21.828 12.688 1 77.19 46 GLU B O 1
ATOM 1357 N N . LYS B 1 47 ? -2.43 21.828 11.695 1 89.25 47 LYS B N 1
ATOM 1358 C CA . LYS B 1 47 ? -2.75 20.516 12.258 1 89.25 47 LYS B CA 1
ATOM 1359 C C . LYS B 1 47 ? -2.521 19.406 11.234 1 89.25 47 LYS B C 1
ATOM 1361 O O . LYS B 1 47 ? -2.893 19.547 10.07 1 89.25 47 LYS B O 1
ATOM 1366 N N . HIS B 1 48 ? -1.934 18.297 11.625 1 94.94 48 HIS B N 1
ATOM 1367 C CA . HIS B 1 48 ? -1.552 17.219 10.711 1 94.94 48 HIS B CA 1
ATOM 1368 C C . HIS B 1 48 ? -2.195 15.898 11.117 1 94.94 48 HIS B C 1
ATOM 1370 O O . HIS B 1 48 ? -2.248 14.953 10.328 1 94.94 48 HIS B O 1
ATOM 1376 N N . VAL B 1 49 ? -2.584 15.773 12.344 1 97 49 VAL B N 1
ATOM 1377 C CA . VAL B 1 49 ? -3.084 14.5 12.852 1 97 49 VAL B CA 1
ATOM 1378 C C . VAL B 1 49 ? -4.422 14.172 12.195 1 97 49 VAL B C 1
ATOM 1380 O O . VAL B 1 49 ? -5.316 15.023 12.133 1 97 49 VAL B O 1
ATOM 1383 N N . PRO B 1 50 ? -4.594 13.062 11.672 1 98 50 PRO B N 1
ATOM 1384 C CA . PRO B 1 50 ? -5.871 12.695 11.055 1 98 50 PRO B CA 1
ATOM 1385 C C . PRO B 1 50 ? -7.047 12.805 12.023 1 98 50 PRO B C 1
ATOM 1387 O O . PRO B 1 50 ? -6.953 12.352 13.172 1 98 50 PRO B O 1
ATOM 1390 N N . ASP B 1 51 ? -8.078 13.445 11.633 1 97.44 51 ASP B N 1
ATOM 1391 C CA . ASP B 1 51 ? -9.383 13.43 12.289 1 97.44 51 ASP B CA 1
ATOM 1392 C C . ASP B 1 51 ? -10.305 12.391 11.656 1 97.44 51 ASP B C 1
ATOM 1394 O O . ASP B 1 51 ? -10.664 12.5 10.484 1 97.44 51 ASP B O 1
ATOM 1398 N N . ILE B 1 52 ? -10.734 11.375 12.453 1 97.94 52 ILE B N 1
ATOM 1399 C CA . ILE B 1 52 ? -11.391 10.195 11.898 1 97.94 52 ILE B CA 1
ATOM 1400 C C . ILE B 1 52 ? -12.836 10.133 12.383 1 97.94 52 ILE B C 1
ATOM 1402 O O . ILE B 1 52 ? -13.102 10.242 13.586 1 97.94 52 ILE B O 1
ATOM 1406 N N . LYS B 1 53 ? -13.695 10.008 11.484 1 97.44 53 LYS B N 1
ATOM 1407 C CA . LYS B 1 53 ? -15.109 9.773 11.766 1 97.44 53 LYS B CA 1
ATOM 1408 C C . LYS B 1 53 ? -15.617 8.531 11.047 1 97.44 53 LYS B C 1
ATOM 1410 O O . LYS B 1 53 ? -15.414 8.383 9.836 1 97.44 53 LYS B O 1
ATOM 1415 N N . ILE B 1 54 ? -16.297 7.648 11.781 1 97 54 ILE B N 1
ATOM 1416 C CA . ILE B 1 54 ? -16.844 6.438 11.18 1 97 54 ILE B CA 1
ATOM 1417 C C . ILE B 1 54 ? -18.375 6.512 11.18 1 97 54 ILE B C 1
ATOM 1419 O O . ILE B 1 54 ? -19 6.605 12.234 1 97 54 ILE B O 1
ATOM 1423 N N . GLU B 1 55 ? -18.844 6.5 9.992 1 96.12 55 GLU B N 1
ATOM 1424 C CA . GLU B 1 55 ? -20.297 6.559 9.812 1 96.12 55 GLU B CA 1
ATOM 1425 C C . GLU B 1 55 ? -20.766 5.531 8.789 1 96.12 55 GLU B C 1
ATOM 1427 O O . GLU B 1 55 ? -20.312 5.535 7.641 1 96.12 55 GLU B O 1
ATOM 1432 N N . ASP B 1 56 ? -21.766 4.645 9.156 1 93.88 56 ASP B N 1
ATOM 1433 C CA . ASP B 1 56 ? -22.375 3.668 8.258 1 93.88 56 ASP B CA 1
ATOM 1434 C C . ASP B 1 56 ? -21.312 2.836 7.539 1 93.88 56 ASP B C 1
ATOM 1436 O O . ASP B 1 56 ? -21.359 2.686 6.316 1 93.88 56 ASP B O 1
ATOM 1440 N N . GLY B 1 57 ? -20.25 2.516 8.172 1 92.94 57 GLY B N 1
ATOM 1441 C CA . GLY B 1 57 ? -19.219 1.629 7.637 1 92.94 57 GLY B CA 1
ATOM 1442 C C . GLY B 1 57 ? -18.156 2.357 6.836 1 92.94 57 GLY B C 1
ATOM 1443 O O . GLY B 1 57 ? -17.25 1.731 6.289 1 92.94 57 GLY B O 1
ATOM 1444 N N . VAL B 1 58 ? -18.359 3.648 6.773 1 97.62 58 VAL B N 1
ATOM 1445 C CA . VAL B 1 58 ? -17.391 4.449 6.027 1 97.62 58 VAL B CA 1
ATOM 1446 C C . VAL B 1 58 ? -16.484 5.203 7 1 97.62 58 VAL B C 1
ATOM 1448 O O . VAL B 1 58 ? -16.953 5.781 7.977 1 97.62 58 VAL B O 1
ATOM 1451 N N . ILE B 1 59 ? -15.188 5.141 6.762 1 98.5 59 ILE B N 1
ATOM 1452 C CA . ILE B 1 59 ? -14.18 5.84 7.551 1 98.5 59 ILE B CA 1
ATOM 1453 C C . ILE B 1 59 ? -13.828 7.164 6.875 1 98.5 59 ILE B C 1
ATOM 1455 O O . ILE B 1 59 ? -13.094 7.188 5.883 1 98.5 59 ILE B O 1
ATOM 1459 N N . HIS B 1 60 ? -14.367 8.219 7.383 1 98.5 60 HIS B N 1
ATOM 1460 C CA . HIS B 1 60 ? -14.062 9.547 6.867 1 98.5 60 HIS B CA 1
ATOM 1461 C C . HIS B 1 60 ? -12.844 10.141 7.562 1 98.5 60 HIS B C 1
ATOM 1463 O O . HIS B 1 60 ? -12.781 10.18 8.797 1 98.5 60 HIS B O 1
ATOM 1469 N N . VAL B 1 61 ? -11.898 10.594 6.738 1 98.62 61 VAL B N 1
ATOM 1470 C CA . VAL B 1 61 ? -10.648 11.109 7.293 1 98.62 61 VAL B CA 1
ATOM 1471 C C . VAL B 1 61 ? -10.422 12.539 6.809 1 98.62 61 VAL B C 1
ATOM 1473 O O . VAL B 1 61 ? -10.438 12.805 5.605 1 98.62 61 VAL B O 1
ATOM 1476 N N . GLN B 1 62 ? -10.258 13.406 7.688 1 98.38 62 GLN B N 1
ATOM 1477 C CA . GLN B 1 62 ? -9.766 14.758 7.422 1 98.38 62 GLN B CA 1
ATOM 1478 C C . GLN B 1 62 ? -8.43 15 8.117 1 98.38 62 GLN B C 1
ATOM 1480 O O . GLN B 1 62 ? -8.25 14.633 9.281 1 98.38 62 GLN B O 1
ATOM 1485 N N . ILE B 1 63 ? -7.5 15.57 7.363 1 98.19 63 ILE B N 1
ATOM 1486 C CA . ILE B 1 63 ? -6.211 15.805 8 1 98.19 63 ILE B CA 1
ATOM 1487 C C . ILE B 1 63 ? -6.211 17.172 8.68 1 98.19 63 ILE B C 1
ATOM 1489 O O . ILE B 1 63 ? -6.277 18.203 8.008 1 98.19 63 ILE B O 1
ATOM 1493 N N . GLY B 1 64 ? -6.152 17.047 10.031 1 95.38 64 GLY B N 1
ATOM 1494 C CA . GLY B 1 64 ? -6.223 18.234 10.867 1 95.38 64 GLY B CA 1
ATOM 1495 C C . GLY B 1 64 ? -7.613 18.5 11.414 1 95.38 64 GLY B C 1
ATOM 1496 O O . GLY B 1 64 ? -8.602 18.391 10.688 1 95.38 64 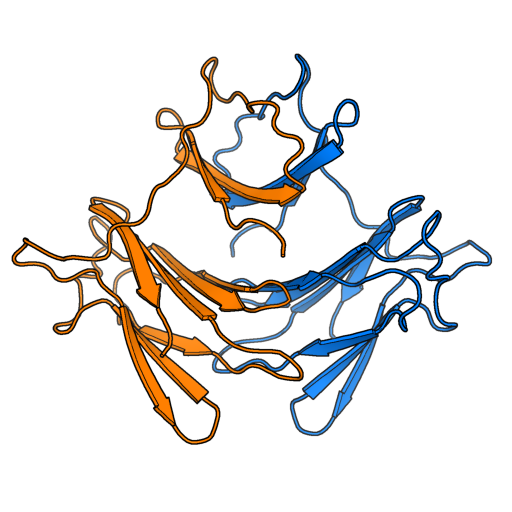GLY B O 1
ATOM 1497 N N . SER B 1 65 ? -7.672 18.828 12.734 1 89.62 65 SER B N 1
ATOM 1498 C CA . SER B 1 65 ? -8.953 19.297 13.25 1 89.62 65 SER B CA 1
ATOM 1499 C C . SER B 1 65 ? -9.445 20.516 12.469 1 89.62 65 SER B C 1
ATOM 1501 O O . SER B 1 65 ? -10.648 20.672 12.266 1 89.62 65 SER B O 1
ATOM 1503 N N . THR B 1 66 ? -8.484 21.328 12.164 1 92.19 66 THR B N 1
ATOM 1504 C CA . THR B 1 66 ? -8.648 22.297 11.086 1 92.19 66 THR B CA 1
ATOM 1505 C C . THR B 1 66 ? -7.926 21.828 9.828 1 92.19 66 THR B C 1
ATOM 1507 O O . THR B 1 66 ? -6.781 21.375 9.891 1 92.19 66 THR B O 1
ATOM 1510 N N . PRO B 1 67 ? -8.602 21.984 8.742 1 95.56 67 PRO B N 1
ATOM 1511 C CA . PRO B 1 67 ? -8.023 21.406 7.523 1 95.56 67 PRO B CA 1
ATOM 1512 C C . PRO B 1 67 ? -6.605 21.891 7.246 1 95.56 67 PRO B C 1
ATOM 1514 O O . PRO B 1 67 ? -6.355 23.094 7.223 1 95.56 67 PRO B O 1
ATOM 1517 N N . HIS B 1 68 ? -5.758 20.969 7.098 1 97.06 68 HIS B N 1
ATOM 1518 C CA . HIS B 1 68 ? -4.375 21.25 6.727 1 97.06 68 HIS B CA 1
ATOM 1519 C C . HIS B 1 68 ? -4.301 22 5.398 1 97.06 68 HIS B C 1
ATOM 1521 O O . HIS B 1 68 ? -5.102 21.75 4.496 1 97.06 68 HIS B O 1
ATOM 1527 N N . PRO B 1 69 ? -3.297 22.875 5.211 1 96.44 69 PRO B N 1
ATOM 1528 C CA . PRO B 1 69 ? -3.109 23.516 3.914 1 96.44 69 PRO B CA 1
ATOM 1529 C C . PRO B 1 69 ? -2.918 22.516 2.773 1 96.44 69 PRO B C 1
ATOM 1531 O O . PRO B 1 69 ? -2.326 21.453 2.973 1 96.44 69 PRO B O 1
ATOM 1534 N N . MET B 1 70 ? -3.326 22.891 1.534 1 98.44 70 MET B N 1
ATOM 1535 C CA . MET B 1 70 ? -3.23 22.047 0.347 1 98.44 70 MET B CA 1
ATOM 1536 C C . MET B 1 70 ? -2.793 22.859 -0.866 1 98.44 70 MET B C 1
ATOM 1538 O O . MET B 1 70 ? -3.311 22.656 -1.968 1 98.44 70 MET B O 1
ATOM 1542 N N . ILE B 1 71 ? -1.876 23.562 -0.625 1 97.88 71 ILE B N 1
ATOM 1543 C CA . ILE B 1 71 ? -1.303 24.297 -1.745 1 97.88 71 ILE B CA 1
ATOM 1544 C C . ILE B 1 71 ? -0.138 23.516 -2.34 1 97.88 71 ILE B C 1
ATOM 1546 O O . ILE B 1 71 ? 0.406 22.609 -1.693 1 97.88 71 ILE B O 1
ATOM 1550 N N . GLU B 1 72 ? 0.3 23.797 -3.518 1 98 72 GLU B N 1
ATOM 1551 C CA . GLU B 1 72 ? 1.303 23.031 -4.258 1 98 72 GLU B CA 1
ATOM 1552 C C . GLU B 1 72 ? 2.594 22.891 -3.455 1 98 72 GLU B C 1
ATOM 1554 O O . GLU B 1 72 ? 3.225 21.828 -3.465 1 98 72 GLU B O 1
ATOM 1559 N N . GLU B 1 73 ? 2.936 23.969 -2.719 1 97.56 73 GLU B N 1
ATOM 1560 C CA . GLU B 1 73 ? 4.199 23.984 -1.989 1 97.56 73 GLU B CA 1
ATOM 1561 C C . GLU B 1 73 ? 4.078 23.25 -0.659 1 97.56 73 GLU B C 1
ATOM 1563 O O . GLU B 1 73 ? 5.086 22.906 -0.038 1 97.56 73 GLU B O 1
ATOM 1568 N N . HIS B 1 74 ? 2.898 23.062 -0.187 1 97.12 74 HIS B N 1
ATOM 1569 C CA . HIS B 1 74 ? 2.631 22.484 1.122 1 97.12 74 HIS B CA 1
ATOM 1570 C C . HIS B 1 74 ? 1.284 21.766 1.143 1 97.12 74 HIS B C 1
ATOM 1572 O O . HIS B 1 74 ? 0.234 22.422 1.18 1 97.12 74 HIS B O 1
ATOM 1578 N N . TYR B 1 75 ? 1.305 20.422 1.105 1 98.19 75 TYR B N 1
ATOM 1579 C CA . TYR B 1 75 ? 0.044 19.688 1.087 1 98.19 75 TYR B CA 1
ATOM 1580 C C . TYR B 1 75 ? 0.233 18.266 1.605 1 98.19 75 TYR B C 1
ATOM 1582 O O . TYR B 1 75 ? 1.364 17.797 1.757 1 98.19 75 TYR B O 1
ATOM 1590 N N . ILE B 1 76 ? -0.851 17.625 1.98 1 98.5 76 ILE B N 1
ATOM 1591 C CA . ILE B 1 76 ? -0.878 16.203 2.293 1 98.5 76 ILE B CA 1
ATOM 1592 C C . ILE B 1 76 ? -0.781 15.391 1.004 1 98.5 76 ILE B C 1
ATOM 1594 O O . ILE B 1 76 ? -1.657 15.477 0.14 1 98.5 76 ILE B O 1
ATOM 1598 N N . VAL B 1 77 ? 0.224 14.602 0.934 1 98.56 77 VAL B N 1
ATOM 1599 C CA . VAL B 1 77 ? 0.526 13.922 -0.319 1 98.56 77 VAL B CA 1
ATOM 1600 C C . VAL B 1 77 ? -0.272 12.617 -0.404 1 98.56 77 VAL B C 1
ATOM 1602 O O . VAL B 1 77 ? -0.787 12.266 -1.468 1 98.56 77 VAL B O 1
ATOM 1605 N N . TRP B 1 78 ? -0.322 11.883 0.638 1 98.75 78 TRP B N 1
ATOM 1606 C CA . TRP B 1 78 ? -1.075 10.633 0.653 1 98.75 78 TRP B CA 1
ATOM 1607 C C . TRP B 1 78 ? -1.564 10.305 2.061 1 98.75 78 TRP B C 1
ATOM 1609 O O . TRP B 1 78 ? -1.05 10.844 3.043 1 98.75 78 TRP B O 1
ATOM 1619 N N . ILE B 1 79 ? -2.629 9.57 2.141 1 98.88 79 ILE B N 1
ATOM 1620 C CA . ILE B 1 79 ? -3.209 9.008 3.355 1 98.88 79 ILE B CA 1
ATOM 1621 C C . ILE B 1 79 ? -3.211 7.48 3.268 1 98.88 79 ILE B C 1
ATOM 1623 O O . ILE B 1 79 ? -3.514 6.914 2.215 1 98.88 79 ILE B O 1
ATOM 1627 N N . TYR B 1 80 ? -2.803 6.855 4.34 1 98.88 80 TYR B N 1
ATOM 1628 C CA . TYR B 1 80 ? -2.75 5.398 4.402 1 98.88 80 TYR B CA 1
ATOM 1629 C C . TYR B 1 80 ? -3.582 4.871 5.562 1 98.88 80 TYR B C 1
ATOM 1631 O O . TYR B 1 80 ? -3.396 5.293 6.707 1 98.88 80 TYR B O 1
ATOM 1639 N N . LEU B 1 81 ? -4.543 3.998 5.273 1 98.88 81 LEU B N 1
ATOM 1640 C CA . LEU B 1 81 ? -5.277 3.273 6.305 1 98.88 81 LEU B CA 1
ATOM 1641 C C . LEU B 1 81 ? -4.617 1.928 6.594 1 98.88 81 LEU B C 1
ATOM 1643 O O . LEU B 1 81 ? -4.559 1.06 5.723 1 98.88 81 LEU B O 1
ATOM 1647 N N . GLN B 1 82 ? -4.121 1.778 7.746 1 98.69 82 GLN B N 1
ATOM 1648 C CA . GLN B 1 82 ? -3.637 0.48 8.203 1 98.69 82 GLN B CA 1
ATOM 1649 C C . GLN B 1 82 ? -4.789 -0.409 8.656 1 98.69 82 GLN B C 1
ATOM 1651 O O . GLN B 1 82 ? -5.676 0.039 9.391 1 98.69 82 GLN B O 1
ATOM 1656 N N . THR B 1 83 ? -4.785 -1.636 8.195 1 98.44 83 THR B N 1
ATOM 1657 C CA . THR B 1 83 ? -5.762 -2.617 8.656 1 98.44 83 THR B CA 1
ATOM 1658 C C . THR B 1 83 ? -5.062 -3.854 9.219 1 98.44 83 THR B C 1
ATOM 1660 O O . THR B 1 83 ? -3.84 -3.975 9.133 1 98.44 83 THR B O 1
ATOM 1663 N N . GLU B 1 84 ? -5.777 -4.723 9.812 1 97.81 84 GLU B N 1
ATOM 1664 C CA . GLU B 1 84 ? -5.238 -5.965 10.367 1 97.81 84 GLU B CA 1
ATOM 1665 C C . GLU B 1 84 ? -4.582 -6.812 9.281 1 97.81 84 GLU B C 1
ATOM 1667 O O . GLU B 1 84 ? -3.582 -7.488 9.531 1 97.81 84 GLU B O 1
ATOM 1672 N N . LYS B 1 85 ? -5.133 -6.785 8.055 1 97.62 85 LYS B N 1
ATOM 1673 C CA . LYS B 1 85 ? -4.668 -7.68 7.004 1 97.62 85 LYS B CA 1
ATOM 1674 C C . LYS B 1 85 ? -3.818 -6.934 5.98 1 97.62 85 LYS B C 1
ATOM 1676 O O . LYS B 1 85 ? -3.469 -7.484 4.934 1 97.62 85 LYS B O 1
ATOM 1681 N N . GLY B 1 86 ? -3.553 -5.664 6.184 1 98.38 86 GLY B N 1
ATOM 1682 C CA . GLY B 1 86 ? -2.805 -4.867 5.223 1 98.38 86 GLY B CA 1
A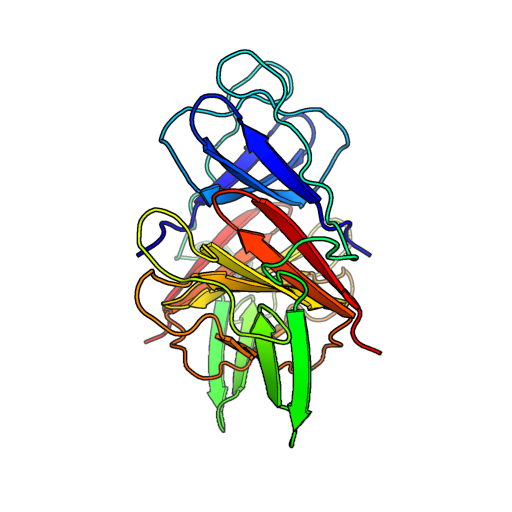TOM 1683 C C . GLY B 1 86 ? -3.082 -3.381 5.332 1 98.38 86 GLY B C 1
ATOM 1684 O O . GLY B 1 86 ? -2.9 -2.789 6.398 1 98.38 86 GLY B O 1
ATOM 1685 N N . GLY B 1 87 ? -3.629 -2.844 4.148 1 98.62 87 GLY B N 1
ATOM 1686 C CA . GLY B 1 87 ? -3.93 -1.424 4.215 1 98.62 87 GLY B CA 1
ATOM 1687 C C . GLY B 1 87 ? -4.359 -0.839 2.885 1 98.62 87 GLY B C 1
ATOM 1688 O O . GLY B 1 87 ? -4.5 -1.565 1.897 1 98.62 87 GLY B O 1
ATOM 1689 N N . GLN B 1 88 ? -4.695 0.457 2.92 1 98.88 88 GLN B N 1
ATOM 1690 C CA . GLN B 1 88 ? -5.168 1.195 1.753 1 98.88 88 GLN B CA 1
ATOM 1691 C C . GLN B 1 88 ? -4.414 2.516 1.597 1 98.88 88 GLN B C 1
ATOM 1693 O O . GLN B 1 88 ? -4.273 3.271 2.561 1 98.88 88 GLN B O 1
ATOM 1698 N N . LEU B 1 89 ? -3.951 2.764 0.419 1 98.81 89 LEU B N 1
ATOM 1699 C CA . LEU B 1 89 ? -3.232 3.988 0.089 1 98.81 89 LEU B CA 1
ATOM 1700 C C . LEU B 1 89 ? -4.051 4.863 -0.851 1 98.81 89 LEU B C 1
ATOM 1702 O O . LEU B 1 89 ? -4.586 4.379 -1.85 1 98.81 89 LEU B O 1
ATOM 1706 N N . LYS B 1 90 ? -4.223 6.133 -0.526 1 98.75 90 LYS B N 1
ATOM 1707 C CA . LYS B 1 90 ? -4.824 7.109 -1.432 1 98.75 90 LYS B CA 1
ATOM 1708 C C . LYS B 1 90 ? -3.953 8.359 -1.551 1 98.75 90 LYS B C 1
ATOM 1710 O O . LYS B 1 90 ? -3.605 8.977 -0.543 1 98.75 90 LYS B O 1
ATOM 1715 N N . TYR B 1 91 ? -3.676 8.656 -2.746 1 98.69 91 TYR B N 1
ATOM 1716 C CA . TYR B 1 91 ? -2.963 9.898 -3.016 1 98.69 91 TYR B CA 1
ATOM 1717 C C . TYR B 1 91 ? -3.924 11.086 -3.066 1 98.69 91 TYR B C 1
ATOM 1719 O O . TYR B 1 91 ? -5.066 10.945 -3.508 1 98.69 91 TYR B O 1
ATOM 1727 N N . LEU B 1 92 ? -3.463 12.234 -2.596 1 98.31 92 LEU B N 1
ATOM 1728 C CA . LEU B 1 92 ? -4.203 13.484 -2.721 1 98.31 92 LEU B CA 1
ATOM 1729 C C . LEU B 1 92 ? -3.498 14.438 -3.676 1 98.31 92 LEU B C 1
ATOM 1731 O O . LEU B 1 92 ? -2.367 14.188 -4.09 1 98.31 92 LEU B O 1
ATOM 1735 N N . ASN B 1 93 ? -4.184 15.461 -4.035 1 97.5 93 ASN B N 1
ATOM 1736 C CA . ASN B 1 93 ? -3.646 16.5 -4.898 1 97.5 93 ASN B CA 1
ATOM 1737 C C . ASN B 1 93 ? -3.725 17.875 -4.23 1 97.5 93 ASN B C 1
ATOM 1739 O O . ASN B 1 93 ? -4.664 18.156 -3.486 1 97.5 93 ASN B O 1
ATOM 1743 N N . PRO B 1 94 ? -2.727 18.641 -4.555 1 98.06 94 PRO B N 1
ATOM 1744 C CA . PRO B 1 94 ? -2.867 20.016 -4.066 1 98.06 94 PRO B CA 1
ATOM 1745 C C . PRO B 1 94 ? -4.133 20.703 -4.582 1 98.06 94 PRO B C 1
ATOM 1747 O O . PRO B 1 94 ? -4.695 20.281 -5.598 1 98.06 94 PRO B O 1
ATOM 1750 N N . ASN B 1 95 ? -4.586 21.656 -3.826 1 97.75 95 ASN B N 1
ATOM 1751 C CA . ASN B 1 95 ? -5.746 22.469 -4.18 1 97.75 95 ASN B CA 1
ATOM 1752 C C . ASN B 1 95 ? -7.043 21.672 -4.051 1 97.75 95 ASN B C 1
ATOM 1754 O O . ASN B 1 95 ? -8.047 22.016 -4.676 1 97.75 95 ASN B O 1
ATOM 1758 N N . LYS B 1 96 ? -7.055 20.625 -3.447 1 97.62 96 LYS B N 1
ATOM 1759 C CA . LYS B 1 96 ? -8.219 19.859 -3.012 1 97.62 96 LYS B CA 1
ATOM 1760 C C . LYS B 1 96 ? -8.234 19.703 -1.492 1 97.62 96 LYS B C 1
ATOM 1762 O O . LYS B 1 96 ? -7.234 19.953 -0.824 1 97.62 96 LYS B O 1
ATOM 1767 N N . GLU B 1 97 ? -9.352 19.375 -0.981 1 97.88 97 GLU B N 1
ATOM 1768 C CA . GLU B 1 97 ? -9.453 19.219 0.467 1 97.88 97 GLU B CA 1
ATOM 1769 C C . GLU B 1 97 ? -8.586 18.078 0.967 1 97.88 97 GLU B C 1
ATOM 1771 O O . GLU B 1 97 ? -8.469 17.047 0.305 1 97.88 97 GLU B O 1
ATOM 1776 N N . PRO B 1 98 ? -7.996 18.281 2.055 1 98.38 98 PRO B N 1
ATOM 1777 C CA . PRO B 1 98 ? -7.168 17.219 2.639 1 98.38 98 PRO B CA 1
ATOM 1778 C C . PRO B 1 98 ? -7.996 16.141 3.316 1 98.38 98 PRO B C 1
ATOM 1780 O O . PRO B 1 98 ? -7.816 15.875 4.508 1 98.38 98 PRO B O 1
ATOM 1783 N N . LYS B 1 99 ? -8.844 15.508 2.604 1 98.38 99 LYS B N 1
ATOM 1784 C CA . LYS B 1 99 ? -9.742 14.484 3.139 1 98.38 99 LYS B CA 1
ATOM 1785 C C . LYS B 1 99 ? -9.922 13.344 2.15 1 98.38 99 LYS B C 1
ATOM 1787 O O . LYS B 1 99 ? -9.672 13.5 0.953 1 98.38 99 LYS B O 1
ATOM 1792 N N . THR B 1 100 ? -10.273 12.242 2.623 1 98.5 100 THR B N 1
ATOM 1793 C CA . THR B 1 100 ? -10.672 11.078 1.841 1 98.5 100 THR B CA 1
ATOM 1794 C C . THR B 1 100 ? -11.516 10.125 2.68 1 98.5 100 THR B C 1
ATOM 1796 O O . THR B 1 100 ? -11.836 10.422 3.834 1 98.5 100 THR B O 1
ATOM 1799 N N . SER B 1 101 ? -12 9.062 2.074 1 98.81 101 SER B N 1
ATOM 1800 C CA . SER B 1 101 ? -12.781 8.055 2.789 1 98.81 101 SER B CA 1
ATOM 1801 C C . SER B 1 101 ? -12.336 6.645 2.416 1 98.81 101 SER B C 1
ATOM 1803 O O . SER B 1 101 ? -11.828 6.422 1.316 1 98.81 101 SER B O 1
ATOM 1805 N 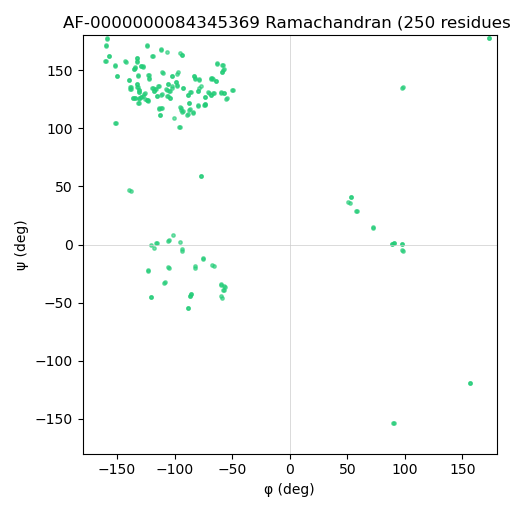N . PHE B 1 102 ? -12.5 5.801 3.332 1 98.69 102 PHE B N 1
ATOM 1806 C CA . PHE B 1 102 ? -12.195 4.387 3.146 1 98.69 102 PHE B CA 1
ATOM 1807 C C . PHE B 1 102 ? -13.375 3.52 3.57 1 98.69 102 PHE B C 1
ATOM 1809 O O . PHE B 1 102 ? -14.219 3.949 4.367 1 98.69 102 PHE B O 1
ATOM 1816 N N . THR B 1 103 ? -13.469 2.402 3.021 1 98 103 THR B N 1
ATOM 1817 C CA . THR B 1 103 ? -14.312 1.31 3.486 1 98 103 THR B CA 1
ATOM 1818 C C . THR B 1 103 ? -13.531 0.003 3.545 1 98 103 THR B C 1
ATOM 1820 O O . THR B 1 103 ? -12.57 -0.183 2.795 1 98 103 THR B O 1
ATOM 1823 N N . VAL B 1 104 ? -13.891 -0.778 4.523 1 97 104 VAL B N 1
ATOM 1824 C CA . VAL B 1 104 ? -13.195 -2.047 4.707 1 97 104 VAL B CA 1
ATOM 1825 C C . VAL B 1 104 ? -14.195 -3.199 4.637 1 97 104 VAL B C 1
ATOM 1827 O O . VAL B 1 104 ? -15.328 -3.074 5.105 1 97 104 VAL B O 1
ATOM 1830 N N . VAL B 1 105 ? -13.766 -4.277 4.055 1 96.81 105 VAL B N 1
ATOM 1831 C CA . VAL B 1 105 ? -14.57 -5.492 4.02 1 96.81 105 VAL B CA 1
ATOM 1832 C C . VAL B 1 105 ? -13.727 -6.684 4.465 1 96.81 105 VAL B C 1
ATOM 1834 O O . VAL B 1 105 ? -12.555 -6.793 4.094 1 96.81 105 VAL B O 1
ATOM 1837 N N . ASP B 1 106 ? -14.25 -7.52 5.363 1 94 106 ASP B N 1
ATOM 1838 C CA . ASP B 1 106 ? -13.578 -8.688 5.914 1 94 106 ASP B CA 1
ATOM 1839 C C . ASP B 1 106 ? -12.211 -8.312 6.48 1 94 106 ASP B C 1
ATOM 1841 O O . ASP B 1 106 ? -11.219 -9.008 6.242 1 94 106 ASP B O 1
ATOM 1845 N N . ASP B 1 107 ? -12.133 -7.23 7.133 1 96.69 107 ASP B N 1
ATOM 1846 C CA . ASP B 1 107 ? -10.914 -6.656 7.699 1 96.69 107 ASP B CA 1
ATOM 1847 C C . ASP B 1 107 ? -11.242 -5.664 8.812 1 96.69 107 ASP B C 1
ATOM 1849 O O . ASP B 1 107 ? -12.406 -5.391 9.086 1 96.69 107 ASP B O 1
ATOM 1853 N N . LYS B 1 108 ? -10.227 -5.191 9.539 1 97 108 LYS B N 1
ATOM 1854 C CA . LYS B 1 108 ? -10.422 -4.258 10.641 1 97 108 LYS B CA 1
ATOM 1855 C C . LYS B 1 108 ? -9.461 -3.076 10.539 1 97 108 LYS B C 1
ATOM 1857 O O . LYS B 1 108 ? -8.242 -3.262 10.469 1 97 108 LYS B O 1
ATOM 1862 N N . PRO B 1 109 ? -10.062 -1.89 10.484 1 98.12 109 PRO B N 1
ATOM 1863 C CA . PRO B 1 109 ? -9.18 -0.718 10.484 1 98.12 109 PRO B CA 1
ATOM 1864 C C . PRO B 1 109 ? -8.461 -0.516 11.812 1 98.12 109 PRO B C 1
ATOM 1866 O O . PRO B 1 109 ? -9.039 -0.756 12.875 1 98.12 109 PRO B O 1
ATOM 1869 N N . LEU B 1 110 ? -7.184 -0.073 11.742 1 98.38 110 LEU B N 1
ATOM 1870 C CA . LEU B 1 110 ? -6.387 0.049 12.961 1 98.38 110 LEU B CA 1
ATOM 1871 C C . LEU B 1 110 ? -5.926 1.488 13.164 1 98.38 110 LEU B C 1
ATOM 1873 O O . LEU B 1 110 ? -5.973 2.008 14.281 1 98.38 110 LEU B O 1
ATOM 1877 N N . ALA B 1 111 ? -5.422 2.17 12.117 1 98.44 111 ALA B N 1
ATOM 1878 C CA . ALA B 1 111 ? -4.844 3.506 12.227 1 98.44 111 ALA B CA 1
ATOM 1879 C C . ALA B 1 111 ? -4.82 4.203 10.867 1 98.44 111 ALA B C 1
ATOM 1881 O O . ALA B 1 111 ? -4.93 3.549 9.82 1 98.44 111 ALA B O 1
ATOM 1882 N N . VAL B 1 112 ? -4.758 5.461 10.906 1 98.75 112 VAL B N 1
ATOM 1883 C CA . VAL B 1 112 ? -4.613 6.266 9.703 1 98.75 112 VAL B CA 1
ATOM 1884 C C . VAL B 1 112 ? -3.299 7.043 9.75 1 98.75 112 VAL B C 1
ATOM 1886 O O . VAL B 1 112 ? -2.967 7.645 10.773 1 98.75 112 VAL B O 1
ATOM 1889 N N . TYR B 1 113 ? -2.568 6.977 8.672 1 98.75 113 TYR B N 1
ATOM 1890 C CA . TYR B 1 113 ? -1.343 7.746 8.477 1 98.75 113 TYR B CA 1
ATOM 1891 C C . TYR B 1 113 ? -1.532 8.82 7.418 1 98.75 113 TYR B C 1
ATOM 1893 O O . TYR B 1 113 ? -2.309 8.641 6.477 1 98.75 113 TYR B O 1
ATOM 1901 N N . ALA B 1 114 ? -0.857 9.906 7.586 1 98.69 114 ALA B N 1
ATOM 1902 C CA . ALA B 1 114 ? -0.857 10.984 6.602 1 98.69 114 ALA B CA 1
ATOM 1903 C C . ALA B 1 114 ? 0.546 11.555 6.41 1 98.69 114 ALA B C 1
ATOM 1905 O O . ALA B 1 114 ? 1.257 11.805 7.383 1 98.69 114 ALA B O 1
ATOM 1906 N N . TYR B 1 115 ? 0.918 11.766 5.191 1 98.62 115 TYR B N 1
ATOM 1907 C CA . TYR B 1 115 ? 2.24 12.305 4.895 1 98.62 115 TYR B CA 1
ATOM 1908 C C . TYR B 1 115 ? 2.139 13.703 4.301 1 98.62 115 TYR B C 1
ATOM 1910 O O . TYR B 1 115 ? 1.544 13.891 3.236 1 98.62 115 TYR B O 1
ATOM 1918 N N . CYS B 1 116 ? 2.662 14.672 4.949 1 97.69 116 CYS B N 1
ATOM 1919 C CA . CYS B 1 116 ? 2.816 16.047 4.488 1 97.69 116 CYS B CA 1
ATOM 1920 C C . CYS B 1 116 ? 4.18 16.25 3.842 1 97.69 116 CYS B C 1
ATOM 1922 O O . CYS B 1 116 ? 5.207 15.914 4.43 1 97.69 116 CYS B O 1
ATOM 1924 N N . ASN B 1 117 ? 4.164 16.922 2.703 1 96.94 117 ASN B N 1
ATOM 1925 C CA . ASN B 1 117 ? 5.418 17.031 1.967 1 96.94 117 ASN B CA 1
ATOM 1926 C C . ASN B 1 117 ? 6.43 17.891 2.717 1 96.94 117 ASN B C 1
ATOM 1928 O O . ASN B 1 117 ? 7.637 17.781 2.504 1 96.94 117 ASN B O 1
ATOM 1932 N N . ILE B 1 118 ? 5.992 18.672 3.66 1 95.75 118 ILE B N 1
ATOM 1933 C CA . ILE B 1 118 ? 6.9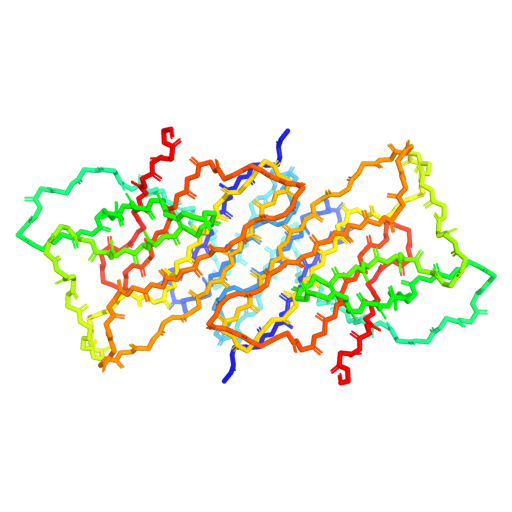02 19.578 4.355 1 95.75 118 ILE B CA 1
ATOM 1934 C C . ILE B 1 118 ? 7.129 19.078 5.781 1 95.75 118 ILE B C 1
ATOM 1936 O O . ILE B 1 118 ? 8.227 19.219 6.324 1 95.75 118 ILE B O 1
ATOM 1940 N N . HIS B 1 119 ? 6.098 18.406 6.438 1 95.31 119 HIS B N 1
ATOM 1941 C CA . HIS B 1 119 ? 6.203 18.188 7.879 1 95.31 119 HIS B CA 1
ATOM 1942 C C . HIS B 1 119 ? 6.27 16.703 8.203 1 95.31 119 HIS B C 1
ATOM 1944 O O . HIS B 1 119 ? 6.293 16.328 9.375 1 95.31 119 HIS B O 1
ATOM 1950 N N . GLY B 1 120 ? 6.242 15.875 7.152 1 96.19 120 GLY B N 1
ATOM 1951 C CA . GLY B 1 120 ? 6.512 14.477 7.414 1 96.19 120 GLY B CA 1
ATOM 1952 C C . GLY B 1 120 ? 5.262 13.672 7.719 1 96.19 120 GLY B C 1
ATOM 1953 O O . GLY B 1 120 ? 4.191 13.953 7.18 1 96.19 120 GLY B O 1
ATOM 1954 N N . LEU B 1 121 ? 5.449 12.586 8.469 1 98 121 LEU B N 1
ATOM 1955 C CA . LEU B 1 121 ? 4.426 11.57 8.664 1 98 121 LEU B CA 1
ATOM 1956 C C . LEU B 1 121 ? 3.699 11.773 9.992 1 98 121 LEU B C 1
ATOM 1958 O O . LEU B 1 121 ? 4.332 12.039 11.016 1 98 121 LEU B O 1
ATOM 1962 N N . TRP B 1 122 ? 2.389 11.57 9.953 1 97.81 122 TRP B N 1
ATOM 1963 C CA . TRP B 1 122 ? 1.524 11.688 11.125 1 97.81 122 TRP B CA 1
ATOM 1964 C C . TRP B 1 122 ? 0.586 10.492 11.227 1 97.81 122 TRP B C 1
ATOM 1966 O O . TRP B 1 122 ? 0.352 9.789 10.234 1 97.81 122 TRP B O 1
ATOM 1976 N N . LYS B 1 123 ? 0.047 10.273 12.422 1 97.81 123 LYS B N 1
ATOM 1977 C CA . LYS B 1 123 ? -0.762 9.078 12.625 1 97.81 123 LYS B CA 1
ATOM 1978 C C . LYS B 1 123 ? -1.845 9.312 13.68 1 97.81 123 LYS B C 1
ATOM 1980 O O . LYS B 1 123 ? -1.631 10.055 14.641 1 97.81 123 LYS B O 1
ATOM 1985 N N . ALA B 1 124 ? -2.943 8.703 13.461 1 97.69 124 ALA B N 1
ATOM 1986 C CA . ALA B 1 124 ? -3.979 8.555 14.484 1 97.69 124 ALA B CA 1
ATOM 1987 C C . ALA B 1 124 ? -4.48 7.113 14.547 1 97.69 124 ALA B C 1
ATOM 1989 O O . ALA B 1 124 ? -4.746 6.492 13.516 1 97.69 124 ALA B O 1
ATOM 1990 N N . ASP B 1 125 ? -4.668 6.609 15.758 1 97.25 125 ASP B N 1
ATOM 1991 C CA . ASP B 1 125 ? -5.219 5.266 15.93 1 97.25 125 ASP B CA 1
ATOM 1992 C C . ASP B 1 125 ? -6.742 5.281 15.828 1 97.25 125 ASP B C 1
ATOM 1994 O O . ASP B 1 125 ? -7.387 6.258 16.219 1 97.25 125 ASP B O 1
ATOM 1998 N N . ILE B 1 126 ? -7.211 4.207 15.227 1 96.31 126 ILE B N 1
ATOM 1999 C CA . ILE B 1 126 ? -8.656 4.035 15.227 1 96.31 126 ILE B CA 1
ATOM 2000 C C . ILE B 1 126 ? -9.086 3.293 16.484 1 96.31 126 ILE B C 1
ATOM 2002 O O . ILE B 1 126 ? -8.562 2.219 16.797 1 96.31 126 ILE B O 1
ATOM 2006 N N . LYS B 1 127 ? -9.828 3.986 17.281 1 81.69 127 LYS B N 1
ATOM 2007 C CA . LYS B 1 127 ? -10.297 3.445 18.562 1 81.69 127 LYS B CA 1
ATOM 2008 C C . LYS B 1 127 ? -11.5 2.531 18.359 1 81.69 127 LYS B C 1
ATOM 2010 O O . LYS B 1 127 ? -12.297 2.736 17.438 1 81.69 127 LYS B O 1
#

InterPro domains:
  IPR002742 Desulfoferrodoxin, ferrous iron-binding domain [PF01880] (41-124)
  IPR002742 Desulfoferrodoxin, ferrous iron-binding domain [TIGR00332] (40-125)
  IPR036073 Desulfoferrodoxin, ferrous iron-binding domain superfamily [G3DSA:2.60.40.730] (2-125)
  IPR036073 Desulfoferrodoxin, ferrous iron-binding domain superfamily [SSF49367] (33-126)
  IPR051233 Desulfoferrodoxin superoxide reductase [PTHR36541] (7-125)

Sequence (254 aa):
MHELKFYVCKHCGNMVLFIKNSGVPIVCCGENMVELVADSTDASIEKHVPDIKIEDGVIHVQIGSTPHPMIEEHYIVWIYLQTEKGGQLKYLNPNKEPKTSFTVVDDKPLAVYAYCNIHGLWKADIKMHELKFYVCKHCGNMVLFIKNSGVPIVCCGENMVELVADSTDASIEKHVPDIKIEDGVIHVQIGSTPHPMIEEHYIVWIYLQTEKGGQLKYLNPNKEPKTSFTVVDDKPLAVYAYCNIHGLWKADIK

Organism: NCBI:txid1533

pLDDT: mean 95.71, std 6.51, range [64.44, 98.88]

Nearest PDB structures (foldseek):
  1dfx-assembly1_A-2  TM=8.944E-01  e=3.108E-12  Desulfovibrio desulfuricans
  2ji3-assembly2_D  TM=9.237E-01  e=2.706E-11  Desulfarculus baarsii
  1vzg-assembly1_B  TM=9.017E-01  e=1.902E-11  Desulfarculus baarsii
  2ji1-assembly2_D  TM=9.005E-01  e=5.757E-11  Desulfarculus baarsii
  1y07-assembly3_A  TM=8.162E-01  e=7.404E-11  Treponema pallidum subsp. pallidum str. Nichols

Secondary structure (DSSP, 8-state):
-----EEE-TTT--EEEEEE--SPPEEETTEE-EEE--B----SSS--SEEEEEETTEEEEEETTTTPP-BTTB-EEEEEEEETTEEEEEE--TTS-SEEEEE-SSS-EEEEEEEETTTEEEEEE--/-----EEE-TTT--EEEEEE--SPPEEETTEE-EEE--B----SSS--SEEEEEETTEEEEEETTTTPP-BTTB-EEEEEEEETTEEEEEE--TTS-SEEEEE-SSS-EEEEEEEETTTEEEEEE--

Foldseek 3Di:
DDDWWKWADPPPGDIDTDPDDPPDFDDDPHHTTGIFDADADDPDPFFAAWDWDDDPQKIKTAGGVPHGAQAPVKHWAWKWWQKPVGTDIDGDHGPDTRIDMDGDDPIGTFKMWIQMPVPTIHIDTDD/DDDWWKWADPPPGDIDTDPDDPPDFDDDPHHTTGIFDAAADDPDPFAAAWDWDDDPQKIKTAGGVPWGAFAPVKHWAWKWWQKPVGIDIDGDHGPDTRIDMDGDDPIGTFKMWIQMPVPTIHIDTDD